Protein AF-A0A950RHT0-F1 (afdb_monomer_lite)

pLDDT: mean 75.33, std 22.9, range [30.45, 98.31]

Sequence (213 aa):
MEPVSSPDPRPNRRPARIARTTLNANPRTASGSKNRPPKKPRRHSPKRPPLPPEPVTDPVESAQAAGLRYVNDQGPGIRRVRAGKGFRYLGPEDKPIRQPDELARIKSLAIPPAWTEVWICPRPHGHLQATGRDARGRKQYRYHPRWREVRDESKYGRMIAFAQALPRIRARTEQDLALPGLPRPKVLATIVRLLEKTLIRVGNEEYARQNHS

Radius of gyration: 34.54 Å; chains: 1; bounding box: 59×75×92 Å

Structure (mmCIF, N/CA/C/O backbone):
data_AF-A0A950RHT0-F1
#
_entry.id   AF-A0A950RHT0-F1
#
loop_
_atom_site.group_PDB
_atom_site.id
_atom_site.type_symbol
_atom_site.label_atom_id
_atom_site.label_alt_id
_atom_site.label_comp_id
_atom_site.label_asym_id
_atom_site.label_entity_id
_atom_site.label_seq_id
_atom_site.pdbx_PDB_ins_code
_atom_site.Cartn_x
_atom_site.Cartn_y
_atom_site.Cartn_z
_atom_site.occupancy
_atom_site.B_iso_or_equiv
_atom_site.auth_seq_id
_atom_site.auth_comp_id
_atom_site.auth_asym_id
_atom_site.auth_atom_id
_atom_site.pdbx_PDB_model_num
ATOM 1 N N . MET A 1 1 ? 37.228 31.995 42.988 1.00 38.69 1 MET A N 1
ATOM 2 C CA . MET A 1 1 ? 37.477 31.360 44.297 1.00 38.69 1 MET A CA 1
ATOM 3 C C . MET A 1 1 ? 36.610 30.118 44.362 1.00 38.69 1 MET A C 1
ATOM 5 O O . MET A 1 1 ? 35.413 30.238 44.568 1.00 38.69 1 MET A O 1
ATOM 9 N N . GLU A 1 2 ? 37.203 28.963 44.076 1.00 35.81 2 GLU A N 1
ATOM 10 C CA . GLU A 1 2 ? 36.589 27.643 44.271 1.00 35.81 2 GLU A CA 1
ATOM 11 C C . GLU A 1 2 ? 37.061 27.038 45.597 1.00 35.81 2 GLU A C 1
ATOM 13 O O . GLU A 1 2 ? 38.132 27.421 46.080 1.00 35.81 2 GLU A O 1
ATOM 18 N N . PRO A 1 3 ? 36.359 26.015 46.108 1.00 48.09 3 PRO A N 1
ATOM 19 C CA . PRO A 1 3 ? 37.063 24.926 46.759 1.00 48.09 3 PRO A CA 1
ATOM 20 C C . PRO A 1 3 ? 36.722 23.558 46.152 1.00 48.09 3 PRO A C 1
ATOM 22 O O . PRO A 1 3 ? 35.587 23.085 46.152 1.00 48.09 3 PRO A O 1
ATOM 25 N N . VAL A 1 4 ? 37.797 22.920 45.702 1.00 36.50 4 VAL A N 1
ATOM 26 C CA . VAL A 1 4 ? 37.998 21.490 45.472 1.00 36.50 4 VAL A CA 1
ATOM 27 C C . VAL A 1 4 ? 38.154 20.786 46.829 1.00 36.50 4 VAL A C 1
ATOM 29 O O . VAL A 1 4 ? 38.869 21.299 47.683 1.00 36.50 4 VAL A O 1
ATOM 32 N N . SER A 1 5 ? 37.551 19.606 47.031 1.00 37.03 5 SER A N 1
ATOM 33 C CA . SER A 1 5 ? 38.308 18.361 47.285 1.00 37.03 5 SER A CA 1
ATOM 34 C C . SER A 1 5 ? 37.405 17.149 47.548 1.00 37.03 5 SER A C 1
ATOM 36 O O . SER A 1 5 ? 36.468 17.175 48.339 1.00 37.03 5 SER A O 1
ATOM 38 N N . SER A 1 6 ? 37.759 16.077 46.846 1.00 36.00 6 SER A N 1
ATOM 39 C CA . SER A 1 6 ? 37.244 14.702 46.841 1.00 36.00 6 SER A CA 1
ATOM 40 C C . SER A 1 6 ? 38.168 13.819 47.754 1.00 36.00 6 SER A C 1
ATOM 42 O O . SER A 1 6 ? 38.950 14.413 48.499 1.00 36.00 6 SER A O 1
ATOM 44 N N . PRO A 1 7 ? 38.247 12.466 47.670 1.00 47.59 7 PRO A N 1
ATOM 45 C CA . PRO A 1 7 ? 37.313 11.431 48.172 1.00 47.59 7 PRO A CA 1
ATOM 46 C C . PRO A 1 7 ? 37.965 10.227 48.949 1.00 47.59 7 PRO A C 1
ATOM 48 O O . PRO A 1 7 ? 39.178 10.068 48.918 1.00 47.59 7 PRO A O 1
ATOM 51 N N . ASP A 1 8 ? 37.109 9.343 49.522 1.00 34.97 8 ASP A N 1
ATOM 52 C CA . ASP A 1 8 ? 37.221 7.861 49.802 1.00 34.97 8 ASP A CA 1
ATOM 53 C C . ASP A 1 8 ? 38.407 7.282 50.649 1.00 34.97 8 ASP A C 1
ATOM 55 O O . ASP A 1 8 ? 39.341 8.025 50.935 1.00 34.97 8 ASP A O 1
ATOM 59 N N . PRO A 1 9 ? 38.507 5.966 51.029 1.00 45.16 9 PRO A N 1
ATOM 60 C CA . PRO A 1 9 ? 37.561 4.825 51.142 1.00 45.16 9 PRO A CA 1
ATOM 61 C C . PRO A 1 9 ? 37.646 3.980 52.466 1.00 45.16 9 PRO A C 1
ATOM 63 O O . PRO A 1 9 ? 38.441 4.234 53.367 1.00 45.16 9 PRO A O 1
ATOM 66 N N . ARG A 1 10 ? 36.808 2.921 52.567 1.00 37.69 10 ARG A N 1
ATOM 67 C CA . ARG A 1 10 ? 36.711 1.870 53.638 1.00 37.69 10 ARG A CA 1
ATOM 68 C C . ARG A 1 10 ? 37.961 0.945 53.724 1.00 37.69 10 ARG A C 1
ATOM 70 O O . ARG A 1 10 ? 38.722 0.963 52.759 1.00 37.69 10 ARG A O 1
ATOM 77 N N . PRO A 1 11 ? 38.159 0.041 54.740 1.00 45.59 11 PRO A N 1
ATOM 78 C CA . PRO A 1 11 ? 37.476 -1.287 54.779 1.00 45.59 11 PRO A CA 1
ATOM 79 C C . PRO A 1 11 ? 37.344 -2.067 56.141 1.00 45.59 11 PRO A C 1
ATOM 81 O O . PRO A 1 11 ? 38.145 -1.949 57.056 1.00 45.59 11 PRO A O 1
ATOM 84 N N . ASN A 1 12 ? 36.328 -2.950 56.192 1.00 34.03 12 ASN A N 1
ATOM 85 C CA . ASN A 1 12 ? 36.266 -4.377 56.622 1.00 34.03 12 ASN A CA 1
ATOM 86 C C . ASN A 1 12 ? 37.040 -4.940 57.856 1.00 34.03 12 ASN A C 1
ATOM 88 O O . ASN A 1 12 ? 38.266 -4.949 57.851 1.00 34.03 12 ASN A O 1
ATOM 92 N N . ARG A 1 13 ? 36.347 -5.659 58.771 1.00 38.94 13 ARG A N 1
ATOM 93 C CA . ARG A 1 13 ? 36.893 -6.814 59.543 1.00 38.94 13 ARG A CA 1
ATOM 94 C C . ARG A 1 13 ? 35.819 -7.850 59.947 1.00 38.94 13 ARG A C 1
ATOM 96 O O . ARG A 1 13 ? 34.847 -7.521 60.617 1.00 38.94 13 ARG A O 1
ATOM 103 N N . ARG A 1 14 ? 36.063 -9.121 59.587 1.00 38.75 14 ARG A N 1
ATOM 104 C CA . ARG A 1 14 ? 35.591 -10.358 60.265 1.00 38.75 14 ARG A CA 1
ATOM 105 C C . ARG A 1 14 ? 36.617 -10.779 61.340 1.00 38.75 14 ARG A C 1
ATOM 107 O O . ARG A 1 14 ? 37.727 -10.244 61.316 1.00 38.75 14 ARG A O 1
ATOM 114 N N . PRO A 1 15 ? 36.314 -11.755 62.224 1.00 47.53 15 PRO A N 1
ATOM 115 C CA . PRO A 1 15 ? 36.821 -13.139 62.023 1.00 47.53 15 PRO A CA 1
ATOM 116 C C . PRO A 1 15 ? 35.840 -14.264 62.492 1.00 47.53 15 PRO A C 1
ATOM 118 O O . PRO A 1 15 ? 34.923 -13.990 63.251 1.00 47.53 15 PRO A O 1
ATOM 121 N N . ALA A 1 16 ? 35.802 -15.438 61.822 1.00 36.34 16 ALA A N 1
ATOM 122 C CA . ALA A 1 16 ? 36.354 -16.785 62.175 1.00 36.34 16 ALA A CA 1
ATOM 123 C C . ALA A 1 16 ? 35.577 -17.592 63.252 1.00 36.34 16 ALA A C 1
ATOM 125 O O . ALA A 1 16 ? 35.030 -16.989 64.157 1.00 36.34 16 ALA A O 1
ATOM 126 N N . ARG A 1 17 ? 35.590 -18.934 63.371 1.00 34.69 17 ARG A N 1
ATOM 127 C CA . ARG A 1 17 ? 35.582 -20.178 62.543 1.00 34.69 17 ARG A CA 1
ATOM 128 C C . ARG A 1 17 ? 35.601 -21.342 63.584 1.00 34.69 17 ARG A C 1
ATOM 130 O O . ARG A 1 17 ? 36.080 -21.109 64.686 1.00 34.69 17 ARG A O 1
ATOM 137 N N . ILE A 1 18 ? 35.245 -22.575 63.165 1.00 38.00 18 ILE A N 1
ATOM 138 C CA . ILE A 1 18 ? 35.606 -23.926 63.717 1.00 38.00 18 ILE A CA 1
ATOM 139 C C . ILE A 1 18 ? 34.462 -24.606 64.521 1.00 38.00 18 ILE A C 1
ATOM 141 O O . ILE A 1 18 ? 33.865 -23.941 65.348 1.00 38.00 18 ILE A O 1
ATOM 145 N N . ALA A 1 19 ? 34.108 -25.905 64.422 1.00 35.22 19 ALA A N 1
ATOM 146 C CA . ALA A 1 19 ? 34.258 -27.000 63.439 1.00 35.22 19 ALA A CA 1
ATOM 147 C C . ALA A 1 19 ? 33.509 -28.279 63.935 1.00 35.22 19 ALA A C 1
ATOM 149 O O . ALA A 1 19 ? 33.478 -28.493 65.138 1.00 35.22 19 ALA A O 1
ATOM 150 N N . ARG A 1 20 ? 33.089 -29.157 62.988 1.00 35.09 20 ARG A N 1
ATOM 151 C CA . ARG A 1 20 ? 32.947 -30.653 63.048 1.00 35.09 20 ARG A CA 1
ATOM 152 C C . ARG A 1 20 ? 31.922 -31.276 64.037 1.00 35.09 20 ARG A C 1
ATOM 154 O O . ARG A 1 20 ? 31.717 -30.735 65.102 1.00 35.09 20 ARG A O 1
ATOM 161 N N . THR A 1 21 ? 31.292 -32.449 63.864 1.00 30.45 21 THR A N 1
ATOM 162 C CA . THR A 1 21 ? 31.085 -33.467 62.801 1.00 30.45 21 THR A CA 1
ATOM 163 C C . THR A 1 21 ? 30.153 -34.566 63.388 1.00 30.45 21 THR A C 1
ATOM 165 O O . THR A 1 21 ? 30.272 -34.855 64.573 1.00 30.45 21 THR A O 1
ATOM 168 N N . THR A 1 22 ? 29.327 -35.223 62.544 1.00 36.25 22 THR A N 1
ATOM 169 C CA . THR A 1 22 ? 28.564 -36.505 62.732 1.00 36.25 22 THR A CA 1
ATOM 170 C C . THR A 1 22 ? 27.427 -36.524 63.779 1.00 36.25 22 THR A C 1
ATOM 172 O O . THR A 1 22 ? 27.514 -35.843 64.780 1.00 36.25 22 THR A O 1
ATOM 175 N N . LEU A 1 23 ? 26.302 -37.242 63.646 1.00 38.25 23 LEU A N 1
ATOM 176 C CA . LEU A 1 23 ? 26.083 -38.602 63.150 1.00 38.25 23 LEU A CA 1
ATOM 177 C C . LEU A 1 23 ? 24.595 -38.805 62.767 1.00 38.25 23 LEU A C 1
ATOM 179 O O . LEU A 1 23 ? 23.696 -38.118 63.242 1.00 38.25 23 LEU A O 1
ATOM 183 N N . ASN A 1 24 ? 24.383 -39.769 61.882 1.00 36.00 24 ASN A N 1
ATOM 184 C CA . ASN A 1 24 ? 23.143 -40.215 61.257 1.00 36.00 24 ASN A CA 1
ATOM 185 C C . ASN A 1 24 ? 22.322 -41.113 62.211 1.00 36.00 24 ASN A C 1
ATOM 187 O O . ASN A 1 24 ? 22.922 -42.016 62.782 1.00 36.00 24 ASN A O 1
ATOM 191 N N . ALA A 1 25 ? 20.997 -40.942 62.336 1.00 36.56 25 ALA A N 1
ATOM 192 C CA . ALA A 1 25 ? 20.041 -42.025 62.649 1.00 36.56 25 ALA A CA 1
ATOM 193 C C . ALA A 1 25 ? 18.588 -41.517 62.699 1.00 36.56 25 ALA A C 1
ATOM 195 O O . ALA A 1 25 ? 18.247 -40.585 63.420 1.00 36.56 25 ALA A O 1
ATOM 196 N N . ASN A 1 26 ? 17.727 -42.192 61.945 1.00 41.81 26 ASN A N 1
ATOM 197 C CA . ASN A 1 26 ? 16.273 -42.083 61.975 1.00 41.81 26 ASN A CA 1
ATOM 198 C C . ASN A 1 26 ? 15.716 -43.162 62.923 1.00 41.81 26 ASN A C 1
ATOM 200 O O . ASN A 1 26 ? 16.199 -44.295 62.864 1.00 41.81 26 ASN A O 1
ATOM 204 N N . PRO A 1 27 ? 14.654 -42.881 63.693 1.00 40.72 27 PRO A N 1
ATOM 205 C CA . PRO A 1 27 ? 13.623 -43.899 63.848 1.00 40.72 27 PRO A CA 1
ATOM 206 C C . PRO A 1 27 ? 12.203 -43.340 63.692 1.00 40.72 27 PRO A C 1
ATOM 208 O O . PRO A 1 27 ? 11.829 -42.289 64.206 1.00 40.72 27 PRO A O 1
ATOM 211 N N . ARG A 1 28 ? 11.385 -44.120 62.983 1.00 36.16 28 ARG A N 1
ATOM 212 C CA . ARG A 1 28 ? 9.926 -43.995 62.933 1.00 36.16 28 ARG A CA 1
ATOM 213 C C . ARG A 1 28 ? 9.347 -44.198 64.338 1.00 36.16 28 ARG A C 1
ATOM 215 O O . ARG A 1 28 ? 9.734 -45.154 65.000 1.00 36.16 28 ARG A O 1
ATOM 222 N N . THR A 1 29 ? 8.347 -43.409 64.731 1.00 34.25 29 THR A N 1
ATOM 223 C CA . THR A 1 29 ? 6.947 -43.827 64.998 1.00 34.25 29 THR A CA 1
ATOM 224 C C . THR A 1 29 ? 6.203 -42.812 65.884 1.00 34.25 29 THR A C 1
ATOM 226 O O . THR A 1 29 ? 6.811 -42.044 66.615 1.00 34.25 29 THR A O 1
ATOM 229 N N . ALA A 1 30 ? 4.867 -42.880 65.802 1.00 34.53 30 ALA A N 1
ATOM 230 C CA . ALA A 1 30 ? 3.849 -42.334 66.708 1.00 34.53 30 ALA A CA 1
ATOM 231 C C . ALA A 1 30 ? 3.297 -40.914 66.437 1.00 34.53 30 ALA A C 1
ATOM 233 O O . ALA A 1 30 ? 3.789 -39.895 66.903 1.00 34.53 30 ALA A O 1
ATOM 234 N N . SER A 1 31 ? 2.187 -40.918 65.687 1.00 35.78 31 SER A N 1
ATOM 235 C CA . SER A 1 31 ? 0.874 -40.368 66.070 1.00 35.78 31 SER A CA 1
ATOM 236 C C . SER A 1 31 ? 0.827 -39.009 66.788 1.00 35.78 31 SER A C 1
ATOM 238 O O . SER A 1 31 ? 1.094 -38.897 67.979 1.00 35.78 31 SER A O 1
ATOM 240 N N . GLY A 1 32 ? 0.340 -37.994 66.070 1.00 33.75 32 GLY A N 1
ATOM 241 C CA . GLY A 1 32 ? -0.056 -36.703 66.628 1.00 33.75 32 GLY A CA 1
ATOM 242 C C . GLY A 1 32 ? -1.032 -35.994 65.694 1.00 33.75 32 GLY A C 1
ATOM 243 O O . GLY A 1 32 ? -0.629 -35.338 64.735 1.00 33.75 32 GLY A O 1
ATOM 244 N N . SER A 1 33 ? -2.325 -36.171 65.964 1.00 42.34 33 SER A N 1
ATOM 245 C CA . SER A 1 33 ? -3.456 -35.524 65.295 1.00 42.34 33 SER A CA 1
ATOM 246 C C . SER A 1 33 ? -3.270 -34.003 65.178 1.00 42.34 33 SER A C 1
ATOM 248 O O . SER A 1 33 ? -3.117 -33.308 66.182 1.00 42.34 33 SER A O 1
ATOM 250 N N . LYS A 1 34 ? -3.320 -33.467 63.951 1.00 42.25 34 LYS A N 1
ATOM 251 C CA . LYS A 1 34 ? -3.556 -32.039 63.692 1.00 42.25 34 LYS A CA 1
ATOM 252 C C . LYS A 1 34 ? -4.632 -31.900 62.620 1.00 42.25 34 LYS A C 1
ATOM 254 O O . LYS A 1 34 ? -4.383 -32.116 61.435 1.00 42.25 34 LYS A O 1
ATOM 259 N N . ASN A 1 35 ? -5.827 -31.526 63.070 1.00 39.88 35 ASN A N 1
ATOM 260 C CA . ASN A 1 35 ? -6.955 -31.104 62.246 1.00 39.88 35 ASN A CA 1
ATOM 261 C C . ASN A 1 35 ? -6.514 -30.061 61.207 1.00 39.88 35 ASN A C 1
ATOM 263 O O . ASN A 1 35 ? -6.084 -28.961 61.553 1.00 39.88 35 ASN A O 1
ATOM 267 N N . ARG A 1 36 ? -6.651 -30.402 59.922 1.00 39.50 36 ARG A N 1
ATOM 268 C CA . ARG A 1 36 ? -6.482 -29.486 58.789 1.00 39.50 36 ARG A CA 1
ATOM 269 C C . ARG A 1 36 ? -7.876 -29.158 58.240 1.00 39.50 36 ARG A C 1
ATOM 271 O O . ARG A 1 36 ? -8.618 -30.095 57.952 1.00 39.50 36 ARG A O 1
ATOM 278 N N . PRO A 1 37 ? -8.254 -27.880 58.066 1.00 45.94 37 PRO A N 1
ATOM 279 C CA . PRO A 1 37 ? -9.567 -27.538 57.526 1.00 45.94 37 PRO A CA 1
ATOM 280 C C . PRO A 1 37 ? -9.685 -28.006 56.062 1.00 45.94 37 PRO A C 1
ATOM 282 O O . PRO A 1 37 ? -8.668 -28.063 55.354 1.00 45.94 37 PRO A O 1
ATOM 285 N N . PRO A 1 38 ? -10.897 -28.340 55.576 1.00 46.00 38 PRO A N 1
ATOM 286 C CA . PRO A 1 38 ? -11.078 -28.843 54.220 1.00 46.00 38 PRO A CA 1
ATOM 287 C C . PRO A 1 38 ? -10.684 -27.779 53.187 1.00 46.00 38 PRO A C 1
ATOM 289 O O . PRO A 1 38 ? -11.103 -26.621 53.245 1.00 46.00 38 PRO A O 1
ATOM 292 N N . LYS A 1 39 ? -9.856 -28.178 52.214 1.00 46.25 39 LYS A N 1
ATOM 293 C CA . LYS A 1 39 ? -9.500 -27.346 51.058 1.00 46.25 39 LYS A CA 1
ATOM 294 C C . LYS A 1 39 ? -10.768 -27.060 50.247 1.00 46.25 39 LYS A C 1
ATOM 296 O O . LYS A 1 39 ? -11.401 -27.990 49.759 1.00 46.25 39 LYS A O 1
ATOM 301 N N . LYS A 1 40 ? -11.106 -25.776 50.069 1.00 44.47 40 LYS A N 1
ATOM 302 C CA . LYS A 1 40 ? -12.184 -25.323 49.170 1.00 44.47 40 LYS A CA 1
ATOM 303 C C . LYS A 1 40 ? -11.994 -25.937 47.770 1.00 44.47 40 LYS A C 1
ATOM 305 O O . LYS A 1 40 ? -10.854 -25.964 47.290 1.00 44.47 40 LYS A O 1
ATOM 310 N N . PRO A 1 41 ? -13.064 -26.397 47.095 1.00 40.72 41 PRO A N 1
ATOM 311 C CA . PRO A 1 41 ? -12.946 -26.945 45.752 1.00 40.72 41 PRO A CA 1
ATOM 312 C C . PRO A 1 41 ? -12.405 -25.868 44.810 1.00 40.72 41 PRO A C 1
ATOM 314 O O . PRO A 1 41 ? -12.883 -24.730 44.784 1.00 40.72 41 PRO A O 1
ATOM 317 N N . ARG A 1 42 ? -11.364 -26.223 44.050 1.00 49.72 42 ARG A N 1
ATOM 318 C CA . ARG A 1 42 ? -10.805 -25.380 42.992 1.00 49.72 42 ARG A CA 1
ATOM 319 C C . ARG A 1 42 ? -11.920 -25.081 41.990 1.00 49.72 42 ARG A C 1
ATOM 321 O O . ARG A 1 42 ? -12.350 -25.981 41.272 1.00 49.72 42 ARG A O 1
ATOM 328 N N . ARG A 1 43 ? -12.379 -23.824 41.940 1.00 45.66 43 ARG A N 1
ATOM 329 C CA . ARG A 1 43 ? -13.235 -23.335 40.853 1.00 45.66 43 ARG A CA 1
ATOM 330 C C . ARG A 1 43 ? -12.517 -23.642 39.541 1.00 45.66 43 ARG A C 1
ATOM 332 O O . ARG A 1 43 ? -11.421 -23.136 39.310 1.00 45.66 43 ARG A O 1
ATOM 339 N N . HIS A 1 44 ? -13.109 -24.505 38.722 1.00 41.81 44 HIS A N 1
ATOM 340 C CA . HIS A 1 44 ? -12.704 -24.652 37.334 1.00 41.81 44 HIS A CA 1
ATOM 341 C C . HIS A 1 44 ? -12.949 -23.303 36.662 1.00 41.81 44 HIS A C 1
ATOM 343 O O . HIS A 1 44 ? -14.094 -22.916 36.437 1.00 41.81 44 HIS A O 1
ATOM 349 N N . SER A 1 45 ? -11.878 -22.559 36.387 1.00 40.12 45 SER A N 1
ATOM 350 C CA . SER A 1 45 ? -11.943 -21.469 35.421 1.00 40.12 45 SER A CA 1
ATOM 351 C C . SER A 1 45 ? -12.453 -22.069 34.109 1.00 40.12 45 SER A C 1
ATOM 353 O O . SER A 1 45 ? -11.889 -23.080 33.674 1.00 40.12 45 SER A O 1
ATOM 355 N N . PRO A 1 46 ? -13.507 -21.520 33.482 1.00 43.59 46 PRO A N 1
ATOM 356 C CA . PRO A 1 46 ? -13.942 -22.020 32.190 1.00 43.59 46 PRO A CA 1
ATOM 357 C C . PRO A 1 46 ? -12.756 -21.910 31.231 1.00 43.59 46 PRO A C 1
ATOM 359 O O . PRO A 1 46 ? -12.133 -20.848 31.120 1.00 43.59 46 PRO A O 1
ATOM 362 N N . LYS A 1 47 ? -12.396 -23.033 30.594 1.00 44.53 47 LYS A N 1
ATOM 363 C CA . LYS A 1 47 ? -11.394 -23.041 29.528 1.00 44.53 47 LYS A CA 1
ATOM 364 C C . LYS A 1 47 ? -11.826 -21.986 28.516 1.00 44.53 47 LYS A C 1
ATOM 366 O O . LYS A 1 47 ? -12.944 -22.034 28.009 1.00 44.53 47 LYS A O 1
ATOM 371 N N . ARG A 1 48 ? -10.948 -21.009 28.280 1.00 41.88 48 ARG A N 1
ATOM 372 C CA . ARG A 1 48 ? -11.115 -19.999 27.235 1.00 41.88 48 ARG A CA 1
ATOM 373 C C . ARG A 1 48 ? -11.455 -20.763 25.945 1.00 41.88 48 ARG A C 1
ATOM 375 O O . ARG A 1 48 ? -10.709 -21.695 25.634 1.00 41.88 48 ARG A O 1
ATOM 382 N N . PRO A 1 49 ? -12.567 -20.456 25.254 1.00 46.72 49 PRO A N 1
ATOM 383 C CA . PRO A 1 49 ? -12.871 -21.128 24.000 1.00 46.72 49 PRO A CA 1
ATOM 384 C C . PRO A 1 49 ? -11.662 -20.977 23.066 1.00 46.72 49 PRO A C 1
ATOM 386 O O . PRO A 1 49 ? -11.017 -19.919 23.102 1.00 46.72 49 PRO A O 1
ATOM 389 N N . PRO A 1 50 ? -11.305 -22.026 22.303 1.00 43.16 50 PRO A N 1
ATOM 390 C CA . PRO A 1 50 ? -10.222 -21.929 21.339 1.00 43.16 50 PRO A CA 1
ATOM 391 C C . PRO A 1 50 ? -10.516 -20.740 20.428 1.00 43.16 50 PRO A C 1
ATOM 393 O O . PRO A 1 50 ? -11.639 -20.578 19.946 1.00 43.16 50 PRO A O 1
ATOM 396 N N . LEU A 1 51 ? -9.526 -19.860 20.285 1.00 40.31 51 LEU A N 1
ATOM 397 C CA . LEU A 1 51 ? -9.633 -18.738 19.367 1.00 40.31 51 LEU A CA 1
ATOM 398 C C . LEU A 1 51 ? -9.912 -19.309 17.966 1.00 40.31 51 LEU A C 1
ATOM 400 O O . LEU A 1 51 ? -9.345 -20.354 17.627 1.00 40.31 51 LEU A O 1
ATOM 404 N N . PRO A 1 52 ? -10.798 -18.681 17.171 1.00 44.47 52 PRO A N 1
ATOM 405 C CA . PRO A 1 52 ? -10.956 -19.054 15.771 1.00 44.47 52 PRO A CA 1
ATOM 406 C C . PRO A 1 52 ? -9.580 -19.029 15.084 1.00 44.47 52 PRO A C 1
ATOM 408 O O . PRO A 1 52 ? -8.724 -18.246 15.507 1.00 44.47 52 PRO A O 1
ATOM 411 N N . PRO A 1 53 ? -9.345 -19.879 14.066 1.00 47.38 53 PRO A N 1
ATOM 412 C CA . PRO A 1 53 ? -8.066 -19.911 13.367 1.00 47.38 53 PRO A CA 1
ATOM 413 C C . PRO A 1 53 ? -7.702 -18.492 12.924 1.00 47.38 53 PRO A C 1
ATOM 415 O O . PRO A 1 53 ? -8.499 -17.812 12.274 1.00 47.38 53 PRO A O 1
ATOM 418 N N . GLU A 1 54 ? -6.528 -18.034 13.358 1.00 46.88 54 GLU A N 1
ATOM 419 C CA . GLU A 1 54 ? -6.025 -16.699 13.052 1.00 46.88 54 GLU A CA 1
ATOM 420 C C . GLU A 1 54 ? -6.016 -16.527 11.524 1.00 46.88 54 GLU A C 1
ATOM 422 O O . GLU A 1 54 ? -5.470 -17.380 10.817 1.00 46.88 54 GLU A O 1
ATOM 427 N N . PRO A 1 55 ? -6.634 -15.468 10.973 1.00 49.31 55 PRO A N 1
ATOM 428 C CA . PRO A 1 55 ? -6.574 -15.223 9.540 1.00 49.31 55 PRO A CA 1
ATOM 429 C C . PRO A 1 55 ? -5.107 -15.062 9.137 1.00 49.31 55 PRO A C 1
ATOM 431 O O . PRO A 1 55 ? -4.370 -14.359 9.830 1.00 49.31 55 PRO A O 1
ATOM 434 N N . VAL A 1 56 ? -4.704 -15.692 8.026 1.00 52.31 56 VAL A N 1
ATOM 435 C CA . VAL A 1 56 ? -3.334 -15.679 7.479 1.00 52.31 56 VAL A CA 1
ATOM 436 C C . VAL A 1 56 ? -2.804 -14.243 7.490 1.00 52.31 56 VAL A C 1
ATOM 438 O O . VAL A 1 56 ? -3.220 -13.383 6.708 1.00 52.31 56 VAL A O 1
ATOM 441 N N . THR A 1 57 ? -1.983 -13.929 8.489 1.00 57.38 57 THR A N 1
ATOM 442 C CA . THR A 1 57 ? -1.586 -12.553 8.823 1.00 57.38 57 THR A CA 1
ATOM 443 C C . THR A 1 57 ? -0.170 -12.261 8.375 1.00 57.38 57 THR A C 1
ATOM 445 O O . THR A 1 57 ? 0.149 -11.082 8.184 1.00 57.38 57 THR A O 1
ATOM 448 N N . ASP A 1 58 ? 0.626 -13.303 8.138 1.00 71.38 58 ASP A N 1
ATOM 449 C CA . ASP A 1 58 ? 1.966 -13.191 7.599 1.00 71.38 58 ASP A CA 1
ATOM 450 C C . ASP A 1 58 ? 1.897 -12.827 6.100 1.00 71.38 58 ASP A C 1
ATOM 452 O O . ASP A 1 58 ? 1.330 -13.571 5.287 1.00 71.38 58 ASP A O 1
ATOM 456 N N . PRO A 1 59 ? 2.447 -11.665 5.693 1.00 70.25 59 PRO A N 1
ATOM 457 C CA . PRO A 1 59 ? 2.600 -11.309 4.287 1.00 70.25 59 PRO A CA 1
ATOM 458 C C . PRO A 1 59 ? 3.332 -12.379 3.463 1.00 70.25 59 PRO A C 1
ATOM 460 O O . PRO A 1 59 ? 3.091 -12.483 2.259 1.00 70.25 59 PRO A O 1
ATOM 463 N N . VAL A 1 60 ? 4.202 -13.171 4.094 1.00 76.62 60 VAL A N 1
ATOM 464 C CA . VAL A 1 60 ? 4.917 -14.280 3.460 1.00 76.62 60 VAL A CA 1
ATOM 465 C C . VAL A 1 60 ? 3.966 -15.432 3.144 1.00 76.62 60 VAL A C 1
ATOM 467 O O . VAL A 1 60 ? 3.903 -15.854 1.990 1.00 76.62 60 VAL A O 1
ATOM 470 N N . GLU A 1 61 ? 3.177 -15.887 4.116 1.00 74.56 61 GLU A N 1
ATOM 471 C CA . GLU A 1 61 ? 2.180 -16.950 3.917 1.00 74.56 61 GLU A CA 1
ATOM 472 C C . GLU A 1 61 ? 1.100 -16.527 2.917 1.00 74.56 61 GLU A C 1
ATOM 474 O O . GLU A 1 61 ? 0.726 -17.296 2.034 1.00 74.56 61 GLU A O 1
ATOM 479 N N . SER A 1 62 ? 0.666 -15.263 2.975 1.00 73.69 62 SER A N 1
ATOM 480 C CA . SER A 1 62 ? -0.273 -14.701 1.993 1.00 73.69 62 SER A CA 1
ATOM 481 C C . SER A 1 62 ? 0.305 -14.736 0.573 1.00 73.69 62 SER A C 1
ATOM 483 O O . SER A 1 62 ? -0.422 -14.946 -0.396 1.00 73.69 62 SER A O 1
ATOM 485 N N . ALA A 1 63 ? 1.620 -14.529 0.421 1.00 77.25 63 ALA A N 1
ATOM 486 C CA . ALA A 1 63 ? 2.262 -14.564 -0.891 1.00 77.25 63 ALA A CA 1
ATOM 487 C C . ALA A 1 63 ? 2.313 -16.003 -1.396 1.00 77.25 63 ALA A C 1
ATOM 489 O O . ALA A 1 63 ? 1.929 -16.261 -2.533 1.00 77.25 63 ALA A O 1
ATOM 490 N N . GLN A 1 64 ? 2.708 -16.936 -0.530 1.00 78.94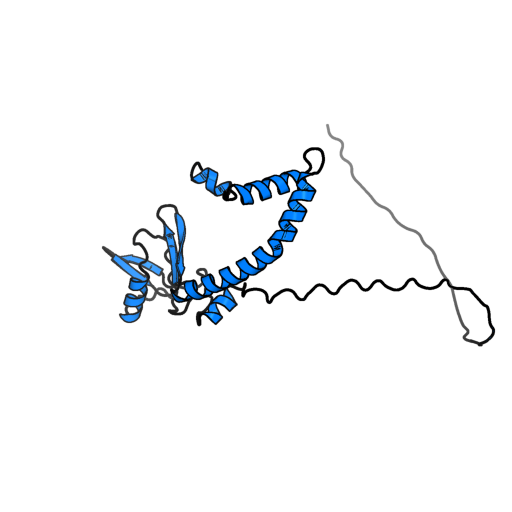 64 GLN A N 1
ATOM 491 C CA . GLN A 1 64 ? 2.764 -18.360 -0.847 1.00 78.94 64 GLN A CA 1
ATOM 492 C C . GLN A 1 64 ? 1.389 -18.920 -1.229 1.00 78.94 64 GLN A C 1
ATOM 494 O O . GLN A 1 64 ? 1.287 -19.603 -2.246 1.00 78.94 64 GLN A O 1
ATOM 499 N N . ALA A 1 65 ? 0.330 -18.567 -0.493 1.00 75.94 65 ALA A N 1
ATOM 500 C CA . ALA A 1 65 ? -1.048 -18.953 -0.806 1.00 75.94 65 ALA A CA 1
ATOM 501 C C . ALA A 1 65 ? -1.500 -18.450 -2.192 1.00 75.94 65 ALA A C 1
ATOM 503 O O . ALA A 1 65 ? -2.228 -19.137 -2.902 1.00 75.94 65 ALA A O 1
ATOM 504 N N . ALA A 1 66 ? -0.994 -17.293 -2.630 1.00 77.69 66 ALA A N 1
ATOM 505 C CA . ALA A 1 66 ? -1.225 -16.758 -3.973 1.00 77.69 66 ALA A CA 1
ATOM 506 C C . ALA A 1 66 ? -0.352 -17.407 -5.068 1.00 77.69 66 ALA A C 1
ATOM 508 O O . ALA A 1 66 ? -0.427 -16.996 -6.229 1.00 77.69 66 ALA A O 1
ATOM 509 N N . GLY A 1 67 ? 0.513 -18.370 -4.727 1.00 83.12 67 GLY A N 1
ATOM 510 C CA . GLY A 1 67 ? 1.550 -18.893 -5.624 1.00 83.12 67 GLY A CA 1
ATOM 511 C C . GLY A 1 67 ? 2.634 -17.861 -5.961 1.00 83.12 67 GLY A C 1
ATOM 512 O O . GLY A 1 67 ? 3.292 -17.960 -6.997 1.00 83.12 67 GLY A O 1
ATOM 513 N N . LEU A 1 68 ? 2.797 -16.841 -5.117 1.00 88.44 68 LEU A N 1
ATOM 514 C CA . LEU A 1 68 ? 3.734 -15.735 -5.280 1.00 88.44 68 LEU A CA 1
ATOM 515 C C . LEU A 1 68 ? 4.876 -15.831 -4.266 1.00 88.44 68 LEU A C 1
ATOM 517 O O . LEU A 1 68 ? 4.782 -16.454 -3.210 1.00 88.44 68 LEU A O 1
ATOM 521 N N . ARG A 1 69 ? 5.985 -15.158 -4.568 1.00 87.38 69 ARG A N 1
ATOM 522 C CA . ARG A 1 69 ? 7.106 -15.007 -3.640 1.00 87.38 69 ARG A CA 1
ATOM 523 C C . ARG A 1 69 ? 7.033 -13.674 -2.920 1.00 87.38 69 ARG A C 1
ATOM 525 O O . ARG A 1 69 ? 6.848 -12.612 -3.528 1.00 87.38 69 ARG A O 1
ATOM 532 N N . TYR A 1 70 ? 7.257 -13.726 -1.614 1.00 85.75 70 TYR A N 1
ATOM 533 C CA . TYR A 1 70 ? 7.503 -12.521 -0.848 1.00 85.75 70 TYR A CA 1
ATOM 534 C C . TYR A 1 70 ? 8.840 -11.896 -1.277 1.00 85.75 70 TYR A C 1
ATOM 536 O O . TYR A 1 70 ? 9.854 -12.585 -1.351 1.00 85.75 70 TYR A O 1
ATOM 544 N N . VAL A 1 71 ? 8.829 -10.609 -1.623 1.00 88.25 71 VAL A N 1
ATOM 545 C CA . VAL A 1 71 ? 9.993 -9.849 -2.100 1.00 88.25 71 VAL A CA 1
ATOM 546 C C . VAL A 1 71 ? 9.932 -8.435 -1.530 1.00 88.25 71 VAL A C 1
ATOM 548 O O . VAL A 1 71 ? 8.854 -7.857 -1.429 1.00 88.25 71 VAL A O 1
ATOM 551 N N . ASN A 1 72 ? 11.077 -7.868 -1.170 1.00 87.94 72 ASN A N 1
ATOM 552 C CA . ASN A 1 72 ? 11.187 -6.460 -0.795 1.00 87.94 72 ASN A CA 1
ATOM 553 C C . ASN A 1 72 ? 12.019 -5.708 -1.841 1.00 87.94 72 ASN A C 1
ATOM 555 O O . ASN A 1 72 ? 12.703 -6.322 -2.659 1.00 87.94 72 ASN A O 1
ATOM 559 N N . ASP A 1 73 ? 11.947 -4.383 -1.807 1.00 87.00 73 ASP A N 1
ATOM 560 C CA . ASP A 1 73 ? 12.646 -3.507 -2.747 1.00 87.00 73 ASP A CA 1
ATOM 561 C C . ASP A 1 73 ? 14.014 -3.024 -2.245 1.00 87.00 73 ASP A C 1
ATOM 563 O O . ASP A 1 73 ? 14.585 -2.095 -2.806 1.00 87.00 73 ASP A O 1
ATOM 567 N N . GLN A 1 74 ? 14.536 -3.641 -1.180 1.00 86.38 74 GLN A N 1
ATOM 568 C CA . GLN A 1 74 ? 15.860 -3.334 -0.627 1.00 86.38 74 GLN A CA 1
ATOM 569 C C . GLN A 1 74 ? 16.966 -4.158 -1.299 1.00 86.38 74 GLN A C 1
ATOM 571 O O . GLN A 1 74 ? 18.141 -3.813 -1.219 1.00 86.38 74 GLN A O 1
ATOM 576 N N . GLY A 1 75 ? 16.592 -5.265 -1.947 1.00 81.12 75 GLY A N 1
ATOM 577 C CA . GLY A 1 75 ? 17.516 -6.117 -2.683 1.00 81.12 75 GLY A CA 1
ATOM 578 C C . GLY A 1 75 ? 17.779 -5.643 -4.119 1.00 81.12 75 GLY A C 1
ATOM 579 O O . GLY A 1 75 ? 17.070 -4.774 -4.643 1.00 81.12 75 GLY A O 1
ATOM 580 N N . PRO A 1 76 ? 18.757 -6.266 -4.800 1.00 86.81 76 PRO A N 1
ATOM 581 C CA . PRO A 1 76 ? 19.051 -5.978 -6.197 1.00 86.81 76 PRO A CA 1
ATOM 582 C C . PRO A 1 76 ? 17.815 -6.190 -7.077 1.00 86.81 76 PRO A C 1
ATOM 584 O O . PRO A 1 76 ? 17.154 -7.230 -7.019 1.00 86.81 76 PRO A O 1
ATOM 587 N N . GLY A 1 77 ? 17.502 -5.200 -7.907 1.00 90.75 77 GLY A N 1
ATOM 588 C CA . GLY A 1 77 ? 16.372 -5.254 -8.824 1.00 90.75 77 GLY A CA 1
ATOM 589 C C . GLY A 1 77 ? 16.667 -4.554 -10.134 1.00 90.75 77 GLY A C 1
ATOM 590 O O . GLY A 1 77 ? 17.788 -4.129 -10.403 1.00 90.75 77 GLY A O 1
ATOM 591 N N . ILE A 1 78 ? 15.639 -4.457 -10.965 1.00 94.94 78 ILE A N 1
ATOM 592 C CA . ILE A 1 78 ? 15.725 -3.803 -12.261 1.00 94.94 78 ILE A CA 1
ATOM 593 C C . ILE A 1 78 ? 15.511 -2.304 -12.056 1.00 94.94 78 ILE A C 1
ATOM 595 O O . ILE A 1 78 ? 14.479 -1.878 -11.535 1.00 94.94 78 ILE A O 1
ATOM 599 N N . ARG A 1 79 ? 16.474 -1.494 -12.485 1.00 94.75 79 ARG A N 1
ATOM 600 C CA . ARG A 1 79 ? 16.419 -0.033 -12.403 1.00 94.75 79 ARG A CA 1
ATOM 601 C C . ARG A 1 79 ? 15.909 0.550 -13.710 1.00 94.75 79 ARG A C 1
ATOM 603 O O . ARG A 1 79 ? 16.317 0.127 -14.794 1.00 94.75 79 ARG A O 1
ATOM 610 N N . ARG A 1 80 ? 15.048 1.563 -13.616 1.00 95.12 80 ARG A N 1
ATOM 611 C CA . ARG A 1 80 ? 14.623 2.362 -14.774 1.00 95.12 80 ARG A CA 1
ATOM 612 C C . ARG A 1 80 ? 15.482 3.617 -14.881 1.00 95.12 80 ARG A C 1
ATOM 614 O O . ARG A 1 80 ? 15.499 4.432 -13.964 1.00 95.12 80 ARG A O 1
ATOM 621 N N . VAL A 1 81 ? 16.134 3.800 -16.024 1.00 93.38 81 VAL A N 1
ATOM 622 C CA . VAL A 1 81 ? 17.008 4.946 -16.305 1.00 93.38 81 VAL A CA 1
ATOM 623 C C . VAL A 1 81 ? 16.480 5.703 -17.517 1.00 93.38 81 VAL A C 1
ATOM 625 O O . VAL A 1 81 ? 16.020 5.099 -18.487 1.00 93.38 81 VAL A O 1
ATOM 628 N N . ARG A 1 82 ? 16.515 7.035 -17.478 1.00 91.06 82 ARG A N 1
ATOM 629 C CA . ARG A 1 82 ? 16.089 7.870 -18.608 1.00 91.06 82 ARG A CA 1
ATOM 630 C C . ARG A 1 82 ? 17.094 7.754 -19.757 1.00 91.06 82 ARG A C 1
ATOM 632 O O . ARG A 1 82 ? 18.298 7.794 -19.531 1.00 91.06 82 ARG A O 1
ATOM 639 N N . ALA A 1 83 ? 16.604 7.611 -20.985 1.00 90.56 83 ALA A N 1
ATOM 640 C CA . ALA A 1 83 ? 17.435 7.502 -22.179 1.00 90.56 83 ALA A CA 1
ATOM 641 C C . ALA A 1 83 ? 16.765 8.206 -23.364 1.00 90.56 83 ALA A C 1
ATOM 643 O O . ALA A 1 83 ? 15.821 7.685 -23.964 1.00 90.56 83 ALA A O 1
ATOM 644 N N . GLY A 1 84 ? 17.250 9.406 -23.695 1.00 88.75 84 GLY A N 1
ATOM 645 C CA . GLY A 1 84 ? 16.650 10.252 -24.726 1.00 88.75 84 GLY A CA 1
ATOM 646 C C . GLY A 1 84 ? 15.172 10.531 -24.435 1.00 88.75 84 GLY A C 1
ATOM 647 O O . GLY A 1 84 ? 14.820 11.010 -23.356 1.00 88.75 84 GLY A O 1
ATOM 648 N N . LYS A 1 85 ? 14.301 10.188 -25.392 1.00 86.56 85 LYS A N 1
ATOM 649 C CA . LYS A 1 85 ? 12.839 10.349 -25.283 1.00 86.56 85 LYS A CA 1
ATOM 650 C C . LYS A 1 85 ? 12.141 9.238 -24.479 1.00 86.56 85 LYS A C 1
ATOM 652 O O . LYS A 1 85 ? 10.932 9.308 -24.292 1.00 86.56 85 LYS A O 1
ATOM 657 N N . GLY A 1 86 ? 12.866 8.217 -24.015 1.00 90.62 86 GLY A N 1
ATOM 658 C CA . GLY A 1 86 ? 12.287 7.053 -23.342 1.00 90.62 86 GLY A CA 1
ATOM 659 C C . GLY A 1 86 ? 13.079 6.586 -22.124 1.00 90.62 86 GLY A C 1
ATOM 660 O O . GLY A 1 86 ? 13.782 7.360 -21.469 1.00 90.62 86 GLY A O 1
ATOM 661 N N . PHE A 1 87 ? 12.955 5.294 -21.823 1.00 93.69 87 PHE A N 1
ATOM 662 C CA . PHE A 1 87 ? 13.613 4.646 -20.691 1.00 93.69 87 PHE A CA 1
ATOM 663 C C . PHE A 1 87 ? 14.411 3.420 -21.139 1.00 93.69 87 PHE A C 1
ATOM 665 O O . PHE A 1 87 ? 14.004 2.698 -22.049 1.00 93.69 87 PHE A O 1
ATOM 672 N N . ARG A 1 88 ? 15.530 3.174 -20.459 1.00 93.94 88 ARG A N 1
ATOM 673 C CA . ARG A 1 88 ? 16.291 1.921 -20.485 1.00 93.94 88 ARG A CA 1
ATOM 674 C C . ARG A 1 88 ? 16.134 1.219 -19.141 1.00 93.94 88 ARG A C 1
ATOM 676 O O . ARG A 1 88 ? 15.950 1.872 -18.113 1.00 93.94 88 ARG A O 1
ATOM 683 N N . TYR A 1 89 ? 16.224 -0.104 -19.161 1.00 95.31 89 TYR A N 1
ATOM 684 C CA . TYR A 1 89 ? 16.124 -0.936 -17.969 1.00 95.31 89 TYR A CA 1
ATOM 685 C C . TYR A 1 89 ? 17.450 -1.648 -17.741 1.00 95.31 89 TYR A C 1
ATOM 687 O O . TYR A 1 89 ? 17.982 -2.277 -18.659 1.00 95.31 89 TYR A O 1
ATOM 695 N N . LEU A 1 90 ? 17.989 -1.508 -16.535 1.00 95.06 90 LEU A N 1
ATOM 696 C CA . LEU A 1 90 ? 19.247 -2.116 -16.116 1.00 95.06 90 LEU A CA 1
ATOM 697 C C . LEU A 1 90 ? 18.946 -3.176 -15.063 1.00 95.06 90 LEU A C 1
ATOM 699 O O . LEU A 1 90 ? 18.198 -2.902 -14.129 1.00 95.06 90 LEU A O 1
ATOM 703 N N . GLY A 1 91 ? 19.489 -4.378 -15.222 1.00 92.75 91 GLY A N 1
ATOM 704 C CA . GLY A 1 91 ? 19.356 -5.445 -14.235 1.00 92.75 91 GLY A CA 1
ATOM 705 C C . GLY A 1 91 ? 20.206 -5.215 -12.973 1.00 92.75 91 GLY A C 1
ATOM 706 O O . GLY A 1 91 ? 20.896 -4.202 -12.871 1.00 92.75 91 GLY A O 1
ATOM 707 N N . PRO A 1 92 ? 20.203 -6.183 -12.039 1.00 85.69 92 PRO A N 1
ATOM 708 C CA . PRO A 1 92 ? 20.966 -6.146 -10.784 1.00 85.69 92 PRO A CA 1
ATOM 709 C C . PRO A 1 92 ? 22.471 -5.862 -10.909 1.00 85.69 92 PRO A C 1
ATOM 711 O O . PRO A 1 92 ? 23.062 -5.313 -9.989 1.00 85.69 92 PRO A O 1
ATOM 714 N N . GLU A 1 93 ? 23.081 -6.233 -12.035 1.00 85.94 93 GLU A N 1
ATOM 715 C CA . GLU A 1 93 ? 24.512 -6.044 -12.330 1.00 85.94 93 GLU A CA 1
ATOM 716 C C . GLU A 1 93 ? 24.744 -4.918 -13.354 1.00 85.94 93 GLU A C 1
ATOM 718 O O . GLU A 1 93 ? 25.683 -4.966 -14.143 1.00 85.94 93 GLU A O 1
ATOM 723 N N . ASP A 1 94 ? 23.811 -3.969 -13.453 1.00 86.81 94 ASP A N 1
ATOM 724 C CA . ASP A 1 94 ? 23.810 -2.880 -14.442 1.00 86.81 94 ASP A CA 1
ATOM 725 C C . ASP A 1 94 ? 23.822 -3.324 -15.914 1.00 86.81 94 ASP A C 1
ATOM 727 O O . ASP A 1 94 ? 23.972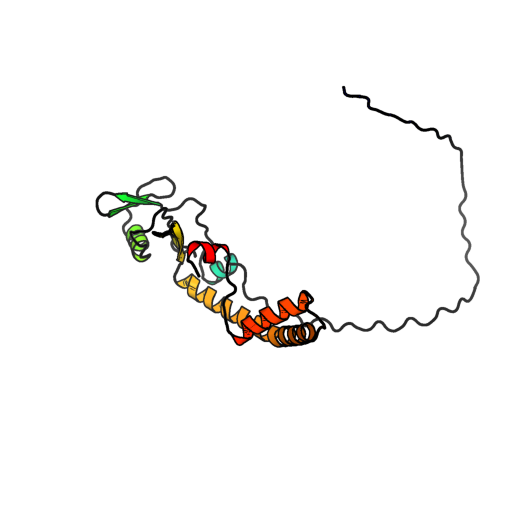 -2.524 -16.841 1.00 86.81 94 ASP A O 1
ATOM 731 N N . LYS A 1 95 ? 23.555 -4.610 -16.149 1.00 89.88 95 LYS A N 1
ATOM 732 C CA . LYS A 1 95 ? 23.414 -5.192 -17.481 1.00 89.88 95 LYS A CA 1
ATOM 733 C C . LYS A 1 95 ? 22.124 -4.693 -18.145 1.00 89.88 95 LYS A C 1
ATOM 735 O O . LYS A 1 95 ? 21.048 -4.828 -17.553 1.00 89.88 95 LYS A O 1
ATOM 740 N N . PRO A 1 96 ? 22.183 -4.151 -19.375 1.00 93.06 96 PRO A N 1
ATOM 741 C CA . PRO A 1 96 ? 20.989 -3.719 -20.091 1.00 93.06 96 PRO A CA 1
ATOM 742 C C . PRO A 1 96 ? 20.039 -4.883 -20.380 1.00 93.06 96 PRO A C 1
ATOM 744 O O . PRO A 1 96 ? 20.437 -5.883 -20.980 1.00 93.06 96 PRO A O 1
ATOM 747 N N . ILE A 1 97 ? 18.765 -4.720 -20.032 1.00 92.94 97 ILE A N 1
ATOM 748 C CA . ILE A 1 97 ? 17.713 -5.676 -20.385 1.00 92.94 97 ILE A CA 1
ATOM 749 C C . ILE A 1 97 ? 17.274 -5.412 -21.821 1.00 92.94 97 ILE A C 1
ATOM 751 O O . ILE A 1 97 ? 16.778 -4.332 -22.148 1.00 92.94 97 ILE A O 1
ATOM 755 N N . ARG A 1 98 ? 17.462 -6.415 -22.680 1.00 92.12 98 ARG A N 1
ATOM 756 C CA . ARG A 1 98 ? 17.085 -6.371 -24.102 1.00 92.12 98 ARG A CA 1
ATOM 757 C C . ARG A 1 98 ? 16.071 -7.437 -24.503 1.00 92.12 98 ARG A C 1
ATOM 759 O O . ARG A 1 98 ? 15.557 -7.378 -25.612 1.00 92.12 98 ARG A O 1
ATOM 766 N N . GLN A 1 99 ? 15.790 -8.395 -23.621 1.00 93.31 99 GLN A N 1
ATOM 767 C CA . GLN A 1 99 ? 14.879 -9.492 -23.927 1.00 93.31 99 GLN A CA 1
ATOM 768 C C . GLN A 1 99 ? 13.452 -8.956 -24.150 1.00 93.31 99 GLN A C 1
ATOM 770 O O . GLN A 1 99 ? 12.933 -8.270 -23.260 1.00 93.31 99 GLN A O 1
ATOM 775 N N . PRO A 1 100 ? 12.816 -9.239 -25.305 1.00 93.44 100 PRO A N 1
ATOM 776 C CA . PRO A 1 100 ? 11.489 -8.715 -25.631 1.00 93.44 100 PRO A CA 1
ATOM 777 C C . PRO A 1 100 ? 10.427 -9.049 -24.581 1.00 93.44 100 PRO A C 1
ATOM 779 O O . PRO A 1 100 ? 9.677 -8.159 -24.181 1.00 93.44 100 PRO A O 1
ATOM 782 N N . ASP A 1 101 ? 10.423 -10.282 -24.075 1.00 92.94 101 ASP A N 1
ATOM 783 C CA . ASP A 1 101 ? 9.437 -10.757 -23.097 1.00 92.94 101 ASP A CA 1
ATOM 784 C C . ASP A 1 101 ? 9.538 -10.003 -21.770 1.00 92.94 101 ASP A C 1
ATOM 786 O O . ASP A 1 101 ? 8.535 -9.591 -21.180 1.00 92.94 101 ASP A O 1
ATOM 790 N N . GLU A 1 102 ? 10.763 -9.742 -21.313 1.00 92.56 102 GLU A N 1
ATOM 791 C CA . GLU A 1 102 ? 10.975 -8.994 -20.082 1.00 92.56 102 GLU A CA 1
ATOM 792 C C . GLU A 1 102 ? 10.612 -7.514 -20.246 1.00 92.56 102 GLU A C 1
ATOM 794 O O . GLU A 1 102 ? 9.984 -6.924 -19.364 1.00 92.56 102 GLU A O 1
ATOM 799 N N . LEU A 1 103 ? 10.914 -6.917 -21.401 1.00 94.00 103 LEU A N 1
ATOM 800 C CA . LEU A 1 103 ? 10.483 -5.554 -21.714 1.00 94.00 103 LEU A CA 1
ATOM 801 C C . LEU A 1 103 ? 8.956 -5.445 -21.822 1.00 94.00 103 LEU A C 1
ATOM 803 O O . LEU A 1 103 ? 8.387 -4.452 -21.360 1.00 94.00 103 LEU A O 1
ATOM 807 N N . ALA A 1 104 ? 8.287 -6.444 -22.398 1.00 94.38 104 ALA A N 1
ATOM 808 C CA . ALA A 1 104 ? 6.830 -6.511 -22.468 1.00 94.38 104 ALA A CA 1
ATOM 809 C C . ALA A 1 104 ? 6.214 -6.602 -21.064 1.00 94.38 104 ALA A C 1
ATOM 811 O O . ALA A 1 104 ? 5.310 -5.826 -20.738 1.00 94.38 104 ALA A O 1
ATOM 812 N N . ARG A 1 105 ? 6.772 -7.456 -20.195 1.00 95.06 105 ARG A N 1
ATOM 813 C CA . ARG A 1 105 ? 6.380 -7.554 -18.780 1.00 95.06 105 ARG A CA 1
ATOM 814 C C . ARG A 1 105 ? 6.546 -6.227 -18.048 1.00 95.06 105 ARG A C 1
ATOM 816 O O . ARG A 1 105 ? 5.648 -5.807 -17.331 1.00 95.06 105 ARG A O 1
ATOM 823 N N . ILE A 1 106 ? 7.678 -5.546 -18.208 1.00 94.62 106 ILE A N 1
ATOM 824 C CA . ILE A 1 106 ? 7.906 -4.261 -17.533 1.00 94.62 106 ILE A CA 1
ATOM 825 C C . ILE A 1 106 ? 6.904 -3.203 -18.017 1.00 94.62 106 ILE A C 1
ATOM 827 O O . ILE A 1 106 ? 6.373 -2.440 -17.207 1.00 94.62 106 ILE A O 1
ATOM 831 N N . LYS A 1 107 ? 6.607 -3.167 -19.322 1.00 93.50 107 LYS A N 1
ATOM 832 C CA . LYS A 1 107 ? 5.610 -2.248 -19.893 1.00 93.50 107 LYS A CA 1
ATOM 833 C C . LYS A 1 107 ? 4.203 -2.514 -19.348 1.00 93.50 107 LYS A C 1
ATOM 835 O O . LYS A 1 107 ? 3.503 -1.551 -19.036 1.00 93.50 107 LYS A O 1
ATOM 840 N N . SER A 1 108 ? 3.806 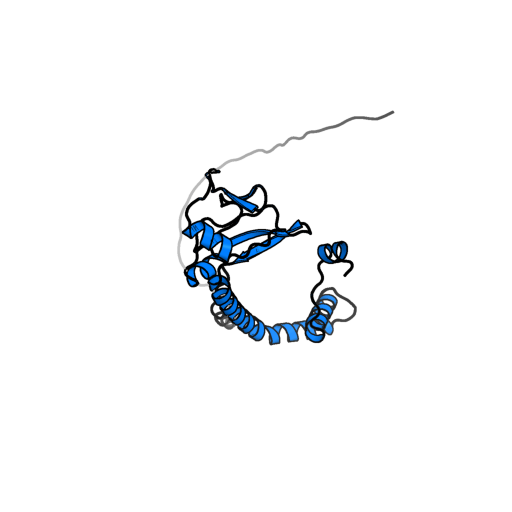-3.777 -19.171 1.00 94.19 108 SER A N 1
ATOM 841 C CA . SER A 1 108 ? 2.476 -4.126 -18.647 1.00 94.19 108 SER A CA 1
ATOM 842 C C . SER A 1 108 ? 2.260 -3.712 -17.185 1.00 94.19 108 SER A C 1
ATOM 844 O O . SER A 1 108 ? 1.118 -3.546 -16.763 1.00 94.19 108 SER A O 1
ATOM 846 N N . LEU A 1 109 ? 3.331 -3.437 -16.425 1.00 94.12 109 LEU A N 1
ATOM 847 C CA . LEU A 1 109 ? 3.229 -2.871 -15.072 1.00 94.12 109 LEU A CA 1
ATOM 848 C C . LEU A 1 109 ? 2.700 -1.426 -15.047 1.00 94.12 109 LEU A C 1
ATOM 850 O O . LEU A 1 109 ? 2.378 -0.922 -13.965 1.00 94.12 109 LEU A O 1
ATOM 854 N N . ALA A 1 110 ? 2.645 -0.745 -16.202 1.00 94.06 110 ALA A N 1
ATOM 855 C CA . ALA A 1 110 ? 2.142 0.623 -16.348 1.00 94.06 110 ALA A CA 1
ATOM 856 C C . ALA A 1 110 ? 2.709 1.578 -15.275 1.00 94.06 110 ALA A C 1
ATOM 858 O O . ALA A 1 110 ? 1.981 2.251 -14.530 1.00 94.06 110 ALA A O 1
ATOM 859 N N . ILE A 1 111 ? 4.041 1.581 -15.142 1.00 94.25 111 ILE A N 1
ATOM 860 C CA . ILE A 1 111 ? 4.762 2.433 -14.190 1.00 94.25 111 ILE A CA 1
ATOM 861 C C . ILE A 1 111 ? 4.766 3.865 -14.740 1.00 94.25 111 ILE A C 1
ATOM 863 O O . ILE A 1 111 ? 5.393 4.097 -15.780 1.00 94.25 111 ILE A O 1
ATOM 867 N N . PRO A 1 112 ? 4.126 4.839 -14.063 1.00 93.69 112 PRO A N 1
ATOM 868 C CA . PRO A 1 112 ? 4.021 6.201 -14.571 1.00 93.69 112 PRO A CA 1
ATOM 869 C C . PRO A 1 112 ? 5.393 6.802 -14.917 1.00 93.69 112 PRO A C 1
ATOM 871 O O . PRO A 1 112 ? 6.362 6.592 -14.177 1.00 93.69 112 PRO A O 1
ATOM 874 N N . PRO A 1 113 ? 5.510 7.560 -16.020 1.00 91.94 113 PRO A N 1
ATOM 875 C CA . PRO A 1 113 ? 6.786 8.137 -16.447 1.00 91.94 113 PRO A CA 1
ATOM 876 C C . PRO A 1 113 ? 7.326 9.178 -15.458 1.00 91.94 113 PRO A C 1
ATOM 878 O O . PRO A 1 113 ? 8.534 9.349 -15.366 1.00 91.94 113 PRO A O 1
ATOM 881 N N . ALA A 1 114 ? 6.447 9.820 -14.683 1.00 92.19 114 ALA A N 1
ATOM 882 C CA . ALA A 1 114 ? 6.819 10.797 -13.663 1.00 92.19 114 ALA A CA 1
ATOM 883 C C . ALA A 1 114 ? 7.470 10.180 -12.412 1.00 92.19 114 ALA A C 1
ATOM 885 O O . ALA A 1 114 ? 7.994 10.922 -11.589 1.00 92.19 114 ALA A O 1
ATOM 886 N N . TRP A 1 115 ? 7.425 8.851 -12.234 1.00 95.25 115 TRP A N 1
ATOM 887 C CA . TRP A 1 115 ? 8.046 8.232 -11.062 1.00 95.25 115 TRP A CA 1
ATOM 888 C C . TRP A 1 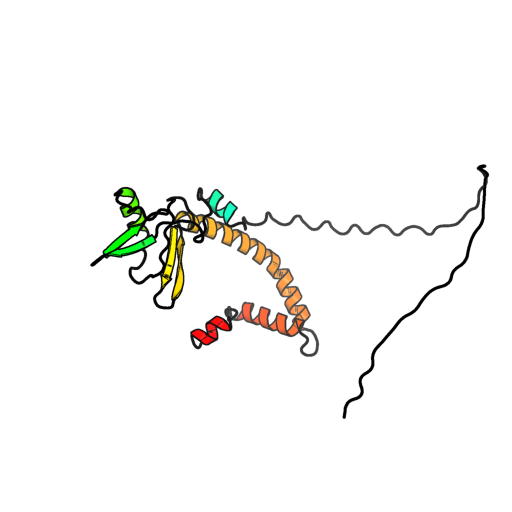115 ? 9.574 8.258 -11.139 1.00 95.25 115 TRP A C 1
ATOM 890 O O . TRP A 1 115 ? 10.161 7.844 -12.147 1.00 95.25 115 TRP A O 1
ATOM 900 N N . THR A 1 116 ? 10.207 8.669 -10.046 1.00 94.00 116 THR A N 1
ATOM 901 C CA . THR A 1 116 ? 11.660 8.629 -9.837 1.00 94.00 116 THR A CA 1
ATOM 902 C C . THR A 1 116 ? 12.044 7.447 -8.942 1.00 94.00 116 THR A C 1
ATOM 904 O O . THR A 1 116 ? 11.168 6.768 -8.408 1.00 94.00 116 THR A O 1
ATOM 907 N N . GLU A 1 117 ? 13.344 7.145 -8.830 1.00 92.81 117 GLU A N 1
ATOM 908 C CA . GLU A 1 117 ? 13.867 6.051 -7.982 1.00 92.81 117 GLU A CA 1
ATOM 909 C C . GLU A 1 117 ? 13.142 4.708 -8.192 1.00 92.81 117 GLU A C 1
ATOM 911 O O . GLU A 1 117 ? 12.773 4.012 -7.249 1.00 92.81 117 GLU A O 1
ATOM 916 N N . VAL A 1 118 ? 12.877 4.362 -9.455 1.00 96.31 118 VAL A N 1
ATOM 917 C CA . VAL A 1 118 ? 12.077 3.179 -9.777 1.00 96.31 118 VAL A CA 1
ATOM 918 C C . VAL A 1 118 ? 12.896 1.904 -9.629 1.00 96.31 118 VAL A C 1
ATOM 920 O O . VAL A 1 118 ? 13.882 1.700 -10.345 1.00 96.31 118 VAL A O 1
ATOM 923 N N . TRP A 1 119 ? 12.403 1.023 -8.763 1.00 96.56 119 TRP A N 1
ATOM 924 C CA . TRP A 1 119 ? 12.838 -0.358 -8.608 1.00 96.56 119 TRP A CA 1
ATOM 925 C C . TRP A 1 119 ? 11.771 -1.289 -9.180 1.00 96.56 119 TRP A C 1
ATOM 927 O O . TRP A 1 119 ? 10.577 -1.116 -8.934 1.00 96.56 119 TRP A O 1
ATOM 937 N N . ILE A 1 120 ? 12.183 -2.283 -9.960 1.00 96.94 120 ILE A N 1
ATOM 938 C CA . ILE A 1 120 ? 11.299 -3.273 -10.574 1.00 96.94 120 ILE A CA 1
ATOM 939 C C . ILE A 1 120 ? 11.777 -4.666 -10.172 1.00 96.94 120 ILE A C 1
ATOM 941 O O . ILE A 1 120 ? 12.962 -4.987 -10.266 1.00 96.94 120 ILE A O 1
ATOM 945 N N . CYS A 1 121 ? 10.848 -5.521 -9.752 1.00 95.19 121 CYS A N 1
ATOM 946 C CA . CYS A 1 121 ? 11.173 -6.879 -9.352 1.00 95.19 121 CYS A CA 1
ATOM 947 C C . CYS A 1 121 ? 11.694 -7.686 -10.560 1.00 95.19 121 CYS A C 1
ATOM 949 O O . CYS A 1 121 ? 11.018 -7.742 -11.602 1.00 95.19 121 CYS A O 1
ATOM 951 N N . PRO A 1 122 ? 12.854 -8.360 -10.429 1.00 92.19 122 PRO A N 1
ATOM 952 C CA . PRO A 1 122 ? 13.386 -9.222 -11.482 1.00 92.19 122 PRO A CA 1
ATOM 953 C C . PRO A 1 122 ? 12.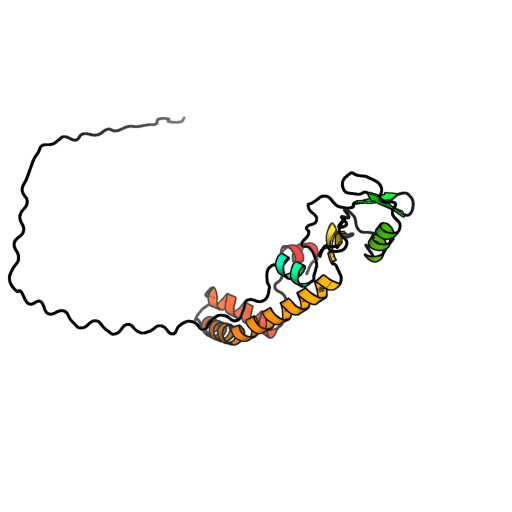560 -10.501 -11.660 1.00 92.19 122 PRO A C 1
ATOM 955 O O . PRO A 1 122 ? 12.613 -11.137 -12.704 1.00 92.19 122 PRO A O 1
ATOM 958 N N . ARG A 1 123 ? 11.766 -10.890 -10.655 1.00 91.06 123 ARG A N 1
ATOM 959 C CA . ARG A 1 123 ? 10.953 -12.109 -10.694 1.00 91.06 123 ARG A CA 1
ATOM 960 C C . ARG A 1 123 ? 9.512 -11.771 -11.094 1.00 91.06 123 ARG A C 1
ATOM 962 O O . ARG A 1 123 ? 8.889 -10.953 -10.419 1.00 91.06 123 ARG A O 1
ATOM 969 N N . PRO A 1 124 ? 8.941 -12.421 -12.125 1.00 91.50 124 PRO A N 1
ATOM 970 C CA . PRO A 1 124 ? 7.544 -12.207 -12.521 1.00 91.50 124 PRO A CA 1
ATOM 971 C C . PRO A 1 124 ? 6.511 -12.634 -11.471 1.00 91.50 124 PRO A C 1
ATOM 973 O O . PRO A 1 124 ? 5.383 -12.174 -11.508 1.00 91.50 124 PRO A O 1
ATOM 976 N N . HIS A 1 125 ? 6.886 -13.528 -10.555 1.00 91.25 125 HIS A N 1
ATOM 977 C CA . HIS A 1 125 ? 6.016 -14.062 -9.503 1.00 91.25 125 HIS A CA 1
ATOM 978 C C . HIS A 1 125 ? 6.277 -13.401 -8.137 1.00 91.25 125 HIS A C 1
ATOM 980 O O . HIS A 1 125 ? 5.941 -13.964 -7.097 1.00 91.25 125 HIS A O 1
ATOM 986 N N . GLY A 1 126 ? 6.936 -12.239 -8.103 1.00 91.81 126 GLY A N 1
ATOM 987 C CA . GLY A 1 126 ? 7.103 -11.459 -6.877 1.00 91.81 126 GLY A CA 1
ATOM 988 C C . GLY A 1 126 ? 5.808 -10.731 -6.523 1.00 91.81 126 GLY A C 1
ATOM 989 O O . GLY A 1 126 ? 5.220 -10.072 -7.374 1.00 91.81 126 GLY A O 1
ATOM 990 N N . HIS A 1 127 ? 5.352 -10.808 -5.271 1.00 90.62 127 HIS A N 1
ATOM 991 C CA . HIS A 1 127 ? 4.102 -10.139 -4.883 1.00 90.62 127 HIS A CA 1
ATOM 992 C C . HIS A 1 127 ? 4.160 -8.611 -5.077 1.00 90.62 127 HIS A C 1
ATOM 994 O O . HIS A 1 127 ? 3.171 -7.993 -5.472 1.00 90.62 127 HIS A O 1
ATOM 1000 N N . LEU A 1 128 ? 5.331 -8.011 -4.846 1.00 93.00 128 LEU A N 1
ATOM 1001 C CA . LEU A 1 128 ? 5.656 -6.629 -5.166 1.00 93.00 128 LEU A CA 1
ATOM 1002 C C . LEU A 1 128 ? 6.386 -6.594 -6.512 1.00 93.00 128 LEU A C 1
ATOM 1004 O O . LEU A 1 128 ? 7.462 -7.167 -6.658 1.00 93.00 128 LEU A O 1
ATOM 1008 N N . GLN A 1 129 ? 5.805 -5.904 -7.490 1.00 95.94 129 GLN A N 1
ATOM 1009 C CA . GLN A 1 129 ? 6.320 -5.841 -8.855 1.00 95.94 129 GLN A CA 1
ATOM 1010 C C . GLN A 1 129 ? 7.175 -4.611 -9.134 1.00 95.94 129 GLN A C 1
ATOM 1012 O O . GLN A 1 129 ? 8.126 -4.715 -9.906 1.00 95.94 129 GLN A O 1
ATOM 1017 N N . ALA A 1 130 ? 6.838 -3.461 -8.554 1.00 96.38 130 ALA A N 1
ATOM 1018 C CA . ALA A 1 130 ? 7.651 -2.259 -8.676 1.00 96.38 130 ALA A CA 1
ATOM 1019 C C . ALA A 1 130 ? 7.405 -1.288 -7.523 1.00 96.38 130 ALA A C 1
ATOM 1021 O O . ALA A 1 130 ? 6.306 -1.234 -6.966 1.00 96.38 130 ALA A O 1
ATOM 1022 N N . THR A 1 131 ? 8.411 -0.478 -7.223 1.00 96.94 131 THR A N 1
ATOM 1023 C CA . THR A 1 131 ? 8.304 0.703 -6.370 1.00 96.94 131 THR A CA 1
ATOM 1024 C C . THR A 1 131 ? 8.918 1.906 -7.068 1.00 96.94 131 THR A C 1
ATOM 1026 O O . THR A 1 131 ? 9.642 1.778 -8.055 1.00 96.94 131 THR A O 1
ATOM 1029 N N . GLY A 1 132 ? 8.572 3.095 -6.598 1.00 95.69 132 GLY A N 1
ATOM 1030 C CA . GLY A 1 132 ? 9.158 4.349 -7.053 1.00 95.69 132 GLY A CA 1
ATOM 1031 C C . GLY A 1 132 ? 8.629 5.508 -6.227 1.00 95.69 132 GLY A C 1
ATOM 1032 O O . GLY A 1 132 ? 7.762 5.319 -5.374 1.00 95.69 132 GLY A O 1
ATOM 1033 N N . ARG A 1 133 ? 9.129 6.710 -6.478 1.00 95.12 133 ARG A N 1
ATOM 1034 C CA . ARG A 1 133 ? 8.638 7.940 -5.856 1.00 95.12 133 ARG A CA 1
ATOM 1035 C C . ARG A 1 133 ? 7.788 8.725 -6.834 1.00 95.12 133 ARG A C 1
ATOM 1037 O O . ARG A 1 133 ? 8.163 8.866 -7.993 1.00 95.12 133 ARG A O 1
ATOM 1044 N N . ASP A 1 134 ? 6.637 9.212 -6.388 1.00 93.38 134 ASP A N 1
ATOM 1045 C CA . ASP A 1 134 ? 5.810 10.109 -7.194 1.00 93.38 134 ASP A CA 1
ATOM 1046 C C . ASP A 1 134 ? 6.379 11.540 -7.243 1.00 93.38 134 ASP A C 1
ATOM 1048 O O . ASP A 1 134 ? 7.408 11.844 -6.643 1.00 93.38 134 ASP A O 1
ATOM 1052 N N . ALA A 1 135 ? 5.686 12.444 -7.944 1.00 90.44 135 ALA A N 1
ATOM 1053 C CA . ALA A 1 135 ? 6.084 13.849 -8.061 1.00 90.44 135 ALA A CA 1
ATOM 1054 C C . ALA A 1 135 ? 6.138 14.601 -6.714 1.00 90.44 135 ALA A C 1
ATOM 1056 O O . ALA A 1 135 ? 6.730 15.672 -6.641 1.00 90.44 135 ALA A O 1
ATOM 1057 N N . ARG A 1 136 ? 5.528 14.054 -5.654 1.00 87.69 136 ARG A N 1
ATOM 1058 C CA . ARG A 1 136 ? 5.567 14.593 -4.286 1.00 87.69 136 ARG A CA 1
ATOM 1059 C C . ARG A 1 136 ? 6.582 13.852 -3.403 1.00 87.69 136 ARG A C 1
ATOM 1061 O O . ARG A 1 136 ? 6.567 14.021 -2.190 1.00 87.69 136 ARG A O 1
ATOM 1068 N N . GLY A 1 137 ? 7.430 12.997 -3.981 1.00 88.25 137 GLY A N 1
ATOM 1069 C CA . GLY A 1 137 ? 8.437 12.212 -3.261 1.00 88.25 137 GLY A CA 1
ATOM 1070 C C . GLY A 1 137 ? 7.884 11.014 -2.480 1.00 88.25 137 GLY A C 1
ATOM 1071 O O . GLY A 1 137 ? 8.650 10.309 -1.810 1.00 88.25 137 GLY A O 1
ATOM 1072 N N . ARG A 1 138 ? 6.574 10.742 -2.568 1.00 90.50 138 ARG A N 1
ATOM 1073 C CA . ARG A 1 138 ? 5.915 9.663 -1.824 1.00 90.50 138 ARG A CA 1
ATOM 1074 C C . ARG A 1 138 ? 6.214 8.326 -2.480 1.00 90.50 138 ARG A C 1
ATOM 1076 O O . ARG A 1 138 ? 6.130 8.191 -3.701 1.00 90.50 138 ARG A O 1
ATOM 1083 N N . LYS A 1 139 ? 6.534 7.323 -1.664 1.00 93.25 139 LYS A N 1
ATOM 1084 C CA . LYS A 1 139 ? 6.807 5.969 -2.145 1.00 93.25 139 LYS A CA 1
ATOM 1085 C C . LYS A 1 139 ? 5.511 5.304 -2.611 1.00 93.25 139 LYS A C 1
ATOM 1087 O O . LYS A 1 139 ? 4.583 5.105 -1.830 1.00 93.25 139 LYS A O 1
ATOM 1092 N N . GLN A 1 140 ? 5.474 4.939 -3.883 1.00 95.62 140 GLN A N 1
ATOM 1093 C CA . GLN A 1 140 ? 4.378 4.250 -4.542 1.00 95.62 140 GLN A CA 1
ATOM 1094 C C . GLN A 1 140 ? 4.755 2.801 -4.857 1.00 95.62 140 GLN A C 1
ATOM 1096 O O . GLN A 1 140 ? 5.922 2.478 -5.073 1.00 95.62 140 GLN A O 1
ATOM 1101 N N . TYR A 1 141 ? 3.741 1.936 -4.918 1.00 94.31 141 TYR A N 1
ATOM 1102 C CA . TYR A 1 141 ? 3.895 0.494 -5.099 1.00 94.31 141 TYR A CA 1
ATOM 1103 C C . TYR A 1 141 ? 3.043 -0.002 -6.275 1.00 94.31 141 TYR A C 1
ATOM 1105 O O . TYR A 1 141 ? 1.933 0.483 -6.520 1.00 94.31 141 TYR A O 1
ATOM 1113 N N . ARG A 1 142 ? 3.546 -1.012 -6.984 1.00 94.12 142 ARG A N 1
ATOM 1114 C CA . ARG A 1 142 ? 2.800 -1.856 -7.923 1.00 94.12 142 ARG A CA 1
ATOM 1115 C C . ARG A 1 142 ? 2.892 -3.295 -7.439 1.00 94.12 142 ARG A C 1
ATOM 1117 O O . ARG A 1 142 ? 3.992 -3.817 -7.297 1.00 94.12 142 ARG A O 1
ATOM 1124 N N . TYR A 1 143 ? 1.749 -3.929 -7.211 1.00 92.31 143 TYR A N 1
ATOM 1125 C CA . TYR A 1 143 ? 1.665 -5.327 -6.790 1.00 92.31 143 TYR A CA 1
ATOM 1126 C C . TYR A 1 143 ? 1.274 -6.232 -7.955 1.00 92.31 143 TYR A C 1
ATOM 1128 O O . TYR A 1 143 ? 0.632 -5.783 -8.907 1.00 92.31 143 TYR A O 1
ATOM 1136 N N . HIS A 1 144 ? 1.631 -7.507 -7.849 1.00 91.88 144 HIS A N 1
ATOM 1137 C CA . HIS A 1 144 ? 1.145 -8.544 -8.749 1.00 91.88 144 HIS A CA 1
ATOM 1138 C C . HIS A 1 144 ? -0.397 -8.625 -8.684 1.00 91.88 144 HIS A C 1
ATOM 1140 O O . HIS A 1 144 ? -0.944 -8.531 -7.585 1.00 91.88 144 HIS A O 1
ATOM 1146 N N . PRO A 1 145 ? -1.128 -8.832 -9.796 1.00 87.12 145 PRO A N 1
ATOM 1147 C CA . PRO A 1 145 ? -2.595 -8.909 -9.778 1.00 87.12 145 PRO A CA 1
ATOM 1148 C C . PRO A 1 145 ? -3.146 -9.920 -8.757 1.00 87.12 145 PRO A C 1
ATOM 1150 O O . PRO A 1 145 ? -3.913 -9.539 -7.876 1.00 87.12 145 PRO A O 1
ATOM 1153 N N . ARG A 1 146 ? -2.618 -11.155 -8.771 1.00 85.31 146 ARG A N 1
ATOM 1154 C CA . ARG A 1 146 ? -2.968 -12.234 -7.817 1.00 85.31 146 ARG A CA 1
ATOM 1155 C C . ARG A 1 146 ? -2.702 -11.913 -6.340 1.00 85.31 146 ARG A C 1
ATOM 1157 O O . ARG A 1 146 ? -3.286 -12.529 -5.460 1.00 85.31 146 ARG A O 1
ATOM 1164 N N . TRP A 1 147 ? -1.826 -10.949 -6.037 1.00 83.06 147 TRP A N 1
ATOM 1165 C CA . TRP A 1 147 ? -1.605 -10.523 -4.649 1.00 83.06 147 TRP A CA 1
ATOM 1166 C C . TRP A 1 147 ? -2.845 -9.837 -4.072 1.00 83.06 147 TRP A C 1
ATOM 1168 O O . TRP A 1 147 ? -3.100 -9.925 -2.873 1.00 83.06 147 TRP A O 1
ATOM 1178 N N . ARG A 1 148 ? -3.612 -9.144 -4.925 1.00 70.81 148 ARG A N 1
ATOM 1179 C CA . ARG A 1 148 ? -4.814 -8.420 -4.511 1.00 70.81 148 ARG A CA 1
ATOM 1180 C C . ARG A 1 148 ? -5.929 -9.393 -4.116 1.00 70.81 148 ARG A C 1
ATOM 1182 O O . ARG A 1 148 ? -6.495 -9.220 -3.047 1.00 70.81 148 ARG A O 1
ATOM 1189 N N . GLU A 1 149 ? -6.129 -10.446 -4.908 1.00 71.69 149 GLU A N 1
ATOM 1190 C CA . GLU A 1 149 ? -7.119 -11.512 -4.677 1.00 71.69 149 GLU A CA 1
ATOM 1191 C C . GLU A 1 149 ? -6.955 -12.149 -3.286 1.00 71.69 149 GLU A C 1
ATOM 1193 O O . GLU A 1 149 ? -7.867 -12.098 -2.464 1.00 71.69 149 GLU A O 1
ATOM 1198 N N . VAL A 1 150 ? -5.748 -12.624 -2.959 1.00 70.12 150 VAL A N 1
ATOM 1199 C CA . VAL A 1 150 ? -5.489 -13.299 -1.672 1.00 70.12 150 VAL A CA 1
ATOM 1200 C C . VAL A 1 150 ? -5.495 -12.331 -0.485 1.00 70.12 150 VAL A C 1
ATOM 1202 O O . VAL A 1 150 ? -5.940 -12.668 0.616 1.00 70.12 150 VAL A O 1
ATOM 1205 N N . ARG A 1 151 ? -5.042 -11.084 -0.679 1.00 69.62 151 ARG A N 1
ATOM 1206 C CA . ARG A 1 151 ? -5.146 -10.068 0.379 1.00 69.62 151 ARG A CA 1
ATOM 1207 C C . ARG A 1 151 ? -6.591 -9.698 0.664 1.00 69.62 151 ARG A C 1
ATOM 1209 O O . ARG A 1 151 ? -6.907 -9.475 1.832 1.00 69.62 151 ARG A O 1
ATOM 1216 N N . ASP A 1 152 ? -7.440 -9.614 -0.349 1.00 64.12 152 ASP A N 1
ATOM 1217 C CA . ASP A 1 152 ? -8.849 -9.297 -0.152 1.00 64.12 152 ASP A CA 1
ATOM 1218 C C . ASP A 1 152 ? -9.555 -10.423 0.618 1.00 64.12 152 ASP A C 1
ATOM 1220 O O . ASP A 1 152 ? -10.239 -10.128 1.596 1.00 64.12 152 ASP A O 1
ATOM 1224 N N . GLU A 1 153 ? -9.254 -11.694 0.333 1.00 61.38 153 GLU A N 1
ATOM 1225 C CA . GLU A 1 153 ? -9.711 -12.839 1.141 1.00 61.38 153 GLU A CA 1
ATOM 1226 C C . GLU A 1 153 ? -9.251 -12.754 2.608 1.00 61.38 153 GLU A C 1
ATOM 1228 O O . GLU A 1 153 ? -10.061 -12.876 3.534 1.00 61.38 153 GLU A O 1
ATOM 1233 N N . SER A 1 154 ? -7.973 -12.431 2.848 1.00 64.00 154 SER A N 1
ATOM 1234 C CA . SER A 1 154 ? -7.440 -12.276 4.215 1.00 64.00 154 SER A CA 1
ATOM 1235 C C . SER A 1 154 ? -8.103 -11.133 5.010 1.00 64.00 154 SER A C 1
ATOM 1237 O O . SER A 1 154 ? -8.188 -11.192 6.243 1.00 64.00 154 SER A O 1
ATOM 1239 N N . LYS A 1 155 ? -8.612 -10.090 4.330 1.00 66.75 155 LYS A N 1
ATOM 1240 C CA . LYS A 1 155 ? -9.336 -8.980 4.978 1.00 66.75 155 LYS A CA 1
ATOM 1241 C C . LYS A 1 155 ? -10.693 -9.429 5.512 1.00 66.75 155 LYS A C 1
ATOM 1243 O O . LYS A 1 155 ? -11.055 -9.018 6.616 1.00 66.75 155 LYS A O 1
ATOM 1248 N N . TYR A 1 156 ? -11.415 -10.284 4.784 1.00 68.62 156 TYR A N 1
ATOM 1249 C CA . TYR A 1 156 ? -12.722 -10.780 5.227 1.00 68.62 156 TYR A CA 1
ATOM 1250 C C . TYR A 1 156 ? -12.610 -11.607 6.510 1.00 68.62 156 TYR A C 1
ATOM 1252 O O . TYR A 1 156 ? -13.397 -11.407 7.437 1.00 68.62 156 TYR A O 1
ATOM 1260 N N . GLY A 1 157 ? -11.573 -12.443 6.628 1.00 72.50 157 GLY A N 1
ATOM 1261 C CA . GLY A 1 157 ? -11.312 -13.200 7.857 1.00 72.50 157 GLY A CA 1
ATOM 1262 C C . GLY A 1 157 ? -11.118 -12.298 9.084 1.00 72.50 157 GLY A C 1
ATOM 1263 O O . GLY A 1 157 ? -11.733 -12.516 10.130 1.00 72.50 157 GLY A O 1
ATOM 1264 N N . ARG A 1 158 ? -10.337 -11.215 8.952 1.00 76.88 158 ARG A N 1
ATOM 1265 C CA . ARG A 1 158 ? -10.154 -10.235 10.044 1.00 76.88 158 ARG A CA 1
ATOM 1266 C C . ARG A 1 158 ? -11.439 -9.495 10.395 1.00 76.88 158 ARG A C 1
ATOM 1268 O O . ARG A 1 158 ? -11.650 -9.182 11.564 1.00 76.88 158 ARG A O 1
ATOM 1275 N N . MET A 1 159 ? -12.293 -9.223 9.412 1.00 83.81 159 MET A N 1
ATOM 1276 C CA . MET A 1 159 ? -13.578 -8.567 9.647 1.00 83.81 159 MET A CA 1
ATOM 1277 C C . MET A 1 159 ? -14.506 -9.439 10.500 1.00 83.81 159 MET A C 1
ATOM 1279 O O . MET A 1 159 ? -15.162 -8.916 11.398 1.00 83.81 159 MET A O 1
ATOM 1283 N N . ILE A 1 160 ? -14.504 -10.760 10.291 1.00 86.50 160 ILE A N 1
ATOM 1284 C CA . ILE A 1 160 ? -15.269 -11.706 11.118 1.00 86.50 160 ILE A CA 1
ATOM 1285 C C . ILE A 1 160 ? -14.742 -11.713 12.556 1.00 86.50 160 ILE A C 1
ATOM 1287 O O . ILE A 1 160 ? -15.519 -11.545 13.497 1.00 86.50 160 ILE A O 1
ATOM 1291 N N . ALA A 1 161 ? -13.425 -11.844 12.739 1.00 85.88 161 ALA A N 1
ATOM 1292 C CA . ALA A 1 161 ? -12.812 -11.812 14.069 1.00 85.88 161 ALA A CA 1
ATOM 1293 C C . ALA A 1 161 ? -13.090 -10.482 14.800 1.00 85.88 161 ALA A C 1
ATOM 1295 O O . ALA A 1 161 ? -13.412 -10.468 15.990 1.00 85.88 161 ALA A O 1
ATOM 1296 N N . PHE A 1 162 ? -13.038 -9.357 14.081 1.00 89.81 162 PHE A N 1
ATOM 1297 C CA . PHE A 1 162 ? -13.403 -8.048 14.619 1.00 89.81 162 PHE A CA 1
ATOM 1298 C C . PHE A 1 162 ? -14.888 -7.977 15.003 1.00 89.81 162 PHE A C 1
ATOM 1300 O O . PHE A 1 162 ? -15.210 -7.530 16.104 1.00 89.81 162 PHE A O 1
ATOM 1307 N N . ALA A 1 163 ? -15.791 -8.474 14.152 1.00 91.81 163 ALA A N 1
ATOM 1308 C CA . ALA A 1 163 ? -17.225 -8.506 14.431 1.00 91.81 163 ALA A CA 1
ATOM 1309 C C . ALA A 1 163 ? -17.554 -9.326 15.689 1.00 91.81 163 ALA A C 1
ATOM 1311 O O . ALA A 1 163 ? -18.376 -8.907 16.502 1.00 91.81 163 ALA A O 1
ATOM 1312 N N . GLN A 1 164 ? -16.856 -10.443 15.909 1.00 93.12 164 GLN A N 1
ATOM 1313 C CA . GLN A 1 164 ? -16.977 -11.243 17.133 1.00 93.12 164 GLN A CA 1
ATOM 1314 C C . GLN A 1 164 ? -16.466 -10.504 18.383 1.00 93.12 164 GLN A C 1
ATOM 1316 O O . GLN A 1 164 ? -16.960 -10.732 19.489 1.00 93.12 164 GLN A O 1
ATOM 1321 N N . ALA A 1 165 ? -15.495 -9.600 18.231 1.00 94.81 165 ALA A N 1
ATOM 1322 C CA . ALA A 1 165 ? -14.977 -8.780 19.323 1.00 94.81 165 ALA A CA 1
ATOM 1323 C C . ALA A 1 165 ? -15.859 -7.556 19.646 1.00 94.81 165 ALA A C 1
ATOM 1325 O O . ALA A 1 165 ? -15.800 -7.057 20.776 1.00 94.81 165 ALA A O 1
ATOM 1326 N N . LEU A 1 166 ? -16.694 -7.089 18.707 1.00 95.31 166 LEU A N 1
ATOM 1327 C CA . LEU A 1 166 ? -17.513 -5.876 18.858 1.00 95.31 166 LEU A CA 1
ATOM 1328 C C . LEU A 1 166 ? -18.362 -5.831 20.139 1.00 95.31 166 LEU A C 1
ATOM 1330 O O . LEU A 1 166 ? -18.323 -4.796 20.807 1.00 95.31 166 LEU A O 1
ATOM 1334 N N . PRO A 1 167 ? -19.085 -6.895 20.551 1.00 97.06 167 PRO A N 1
ATOM 1335 C CA . PRO A 1 167 ? -19.883 -6.847 21.778 1.00 97.06 167 PRO A CA 1
ATOM 1336 C C . PRO A 1 167 ? -19.040 -6.536 23.020 1.00 97.06 167 PRO A C 1
ATOM 1338 O O . PRO A 1 167 ? -19.441 -5.746 23.872 1.00 97.06 167 PRO A O 1
ATOM 1341 N N . ARG A 1 168 ? -17.828 -7.102 23.098 1.00 97.50 168 ARG A N 1
ATOM 1342 C CA . ARG A 1 168 ? -16.902 -6.872 24.217 1.00 97.50 168 ARG A CA 1
ATOM 1343 C C . ARG A 1 168 ? -16.333 -5.458 24.203 1.00 97.50 168 ARG A C 1
ATOM 1345 O O . ARG A 1 168 ? -16.190 -4.861 25.267 1.00 97.50 168 ARG A O 1
ATOM 1352 N N . ILE A 1 169 ? -16.018 -4.934 23.017 1.00 95.88 169 ILE A N 1
ATOM 1353 C CA . ILE A 1 169 ? -15.553 -3.552 22.847 1.00 95.88 169 ILE A CA 1
ATOM 1354 C C . ILE A 1 169 ? -16.648 -2.587 23.313 1.00 95.88 169 ILE A C 1
ATOM 1356 O O . ILE A 1 169 ? -16.383 -1.754 24.173 1.00 95.88 169 ILE A O 1
ATOM 1360 N N . ARG A 1 170 ? -17.887 -2.759 22.834 1.00 96.88 170 ARG A N 1
ATOM 1361 C CA . ARG A 1 170 ? -19.031 -1.906 23.197 1.00 96.88 170 ARG A CA 1
ATOM 1362 C C . ARG A 1 170 ? -19.319 -1.915 24.694 1.00 96.88 170 ARG A C 1
ATOM 1364 O O . ARG A 1 170 ? -19.411 -0.845 25.288 1.00 96.88 170 ARG A O 1
ATOM 1371 N N . ALA A 1 171 ? -19.364 -3.098 25.311 1.00 97.56 171 ALA A N 1
ATOM 1372 C CA . ALA A 1 171 ? -19.577 -3.222 26.752 1.00 97.56 171 ALA A CA 1
ATOM 1373 C C . ALA A 1 171 ? -18.498 -2.479 27.557 1.00 97.56 171 ALA A C 1
ATOM 1375 O O . ALA A 1 171 ? -18.803 -1.782 28.524 1.00 97.56 171 ALA A O 1
ATOM 1376 N N . ARG A 1 172 ? -17.229 -2.582 27.141 1.00 97.69 172 ARG A N 1
ATOM 1377 C CA . ARG A 1 172 ? -16.131 -1.870 27.801 1.00 97.69 172 ARG A CA 1
ATOM 1378 C C . ARG A 1 172 ? -16.219 -0.356 27.598 1.00 97.69 172 ARG A C 1
ATOM 1380 O O . ARG A 1 172 ? -16.036 0.392 28.552 1.00 97.69 172 ARG A O 1
ATOM 1387 N N . THR A 1 173 ? -16.515 0.090 26.380 1.00 97.75 173 THR A N 1
ATOM 1388 C CA . THR A 1 173 ? -16.706 1.510 26.063 1.00 97.75 173 THR A CA 1
ATOM 1389 C C . THR A 1 173 ? -17.827 2.120 26.905 1.00 97.75 173 THR A C 1
ATOM 1391 O O . THR A 1 173 ? -17.660 3.217 27.424 1.00 97.75 173 THR A O 1
ATOM 1394 N N . GLU A 1 174 ? -18.945 1.418 27.091 1.00 97.62 174 GLU A N 1
ATOM 1395 C CA . GLU A 1 174 ? -20.057 1.888 27.930 1.00 97.62 174 GLU A CA 1
ATOM 1396 C C . GLU A 1 174 ? -19.673 1.996 29.409 1.00 97.62 174 GLU A C 1
ATOM 1398 O O . GLU A 1 174 ? -19.958 3.015 30.036 1.00 97.62 174 GLU A O 1
ATOM 1403 N N . GLN A 1 175 ? -18.956 1.002 29.943 1.00 98.06 175 GLN A N 1
ATOM 1404 C CA . GLN A 1 175 ? -18.430 1.048 31.312 1.00 98.06 175 GLN A CA 1
ATOM 1405 C C . GLN A 1 175 ? -17.489 2.238 31.532 1.00 98.06 175 GLN A C 1
ATOM 1407 O O . GLN A 1 175 ? -17.628 2.965 32.514 1.00 98.06 175 GLN A O 1
ATOM 1412 N N . ASP A 1 176 ? -16.548 2.460 30.613 1.00 98.31 176 ASP A N 1
ATOM 1413 C CA . ASP A 1 176 ? -15.564 3.537 30.736 1.00 98.31 176 ASP A CA 1
ATOM 1414 C C . ASP A 1 176 ? -16.207 4.931 30.544 1.00 98.31 176 ASP A C 1
ATOM 1416 O O . ASP A 1 176 ? -15.782 5.898 31.180 1.00 98.31 176 ASP A O 1
ATOM 1420 N N . LEU A 1 177 ? -17.263 5.050 29.724 1.00 98.00 177 LEU A N 1
ATOM 1421 C CA . LEU A 1 177 ? -18.027 6.296 29.554 1.00 98.00 177 LEU A CA 1
ATOM 1422 C C . LEU A 1 177 ? -18.804 6.703 30.815 1.00 98.00 177 LEU A C 1
ATOM 1424 O O . LEU A 1 177 ? -18.976 7.899 31.061 1.00 98.00 177 LEU A O 1
ATOM 1428 N N . ALA A 1 178 ? -19.238 5.732 31.622 1.00 97.75 178 ALA A N 1
ATOM 1429 C CA . ALA A 1 178 ? -19.988 5.970 32.855 1.00 97.75 178 ALA A CA 1
ATOM 1430 C C . ALA A 1 178 ? -19.120 6.476 34.028 1.00 97.75 178 ALA A C 1
ATOM 1432 O O . ALA A 1 178 ? -19.660 6.875 35.059 1.00 97.75 178 ALA A O 1
ATOM 1433 N N . LEU A 1 179 ? -17.787 6.483 33.897 1.00 97.94 179 LEU A N 1
ATOM 1434 C CA . LEU A 1 179 ? -16.887 6.933 34.964 1.00 97.94 179 LEU A CA 1
ATOM 1435 C C . LEU A 1 179 ? -17.098 8.424 35.307 1.00 97.94 179 LEU A C 1
ATOM 1437 O O . LEU A 1 179 ? -17.298 9.241 34.401 1.00 97.94 179 LEU A O 1
ATOM 1441 N N . PRO A 1 180 ? -17.009 8.822 36.590 1.00 96.94 180 PRO A N 1
ATOM 1442 C CA . PRO A 1 180 ? -17.064 10.228 36.980 1.00 96.94 180 PRO A CA 1
ATOM 1443 C C . PRO A 1 180 ? -15.816 10.989 36.506 1.00 96.94 180 PRO A C 1
ATOM 1445 O O . PRO A 1 180 ? -14.733 10.419 36.369 1.00 96.94 180 PRO A O 1
ATOM 1448 N N . GLY A 1 181 ? -15.963 12.294 36.261 1.00 95.88 181 GLY A N 1
ATOM 1449 C CA . GLY A 1 181 ? -14.874 13.151 35.779 1.00 95.88 181 GLY A CA 1
ATOM 1450 C C . GLY A 1 181 ? -14.427 12.829 34.346 1.00 95.88 181 GLY A C 1
ATOM 1451 O O . GLY A 1 181 ? -15.235 12.391 33.520 1.00 95.88 181 GLY A O 1
ATOM 1452 N N . LEU A 1 182 ? -13.140 13.069 34.060 1.00 96.81 182 LEU A N 1
ATOM 145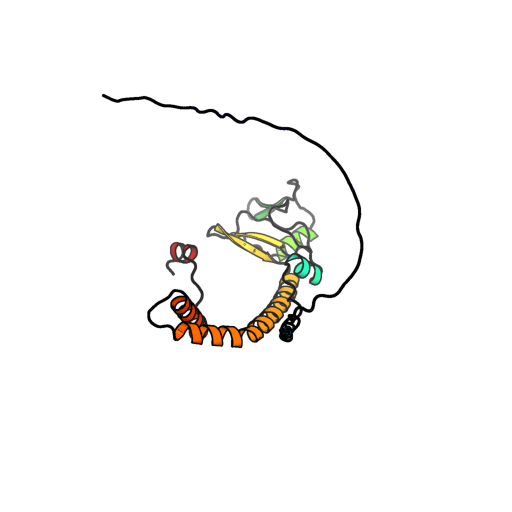3 C CA . LEU A 1 182 ? -12.489 12.841 32.758 1.00 96.81 182 LEU A CA 1
ATOM 1454 C C . LEU A 1 182 ? -11.212 11.982 32.875 1.00 96.81 182 LEU A C 1
ATOM 1456 O O . LEU A 1 182 ? -10.133 12.402 32.454 1.00 96.81 182 LEU A O 1
ATOM 1460 N N . PRO A 1 183 ? -11.284 10.771 33.453 1.00 97.69 183 PRO A N 1
ATOM 1461 C CA . PRO A 1 183 ? -10.124 9.897 33.514 1.00 97.69 183 PRO A CA 1
ATOM 1462 C C . PRO A 1 183 ? -9.759 9.390 32.109 1.00 97.69 183 PRO A C 1
ATOM 1464 O O . PRO A 1 183 ? -10.617 9.254 31.233 1.00 97.69 183 PRO A O 1
ATOM 1467 N N . ARG A 1 184 ? -8.483 9.041 31.897 1.00 97.38 184 ARG A N 1
ATOM 1468 C CA . ARG A 1 184 ? -7.969 8.550 30.603 1.00 97.38 184 ARG A CA 1
ATOM 1469 C C . ARG A 1 184 ? -8.845 7.466 29.938 1.00 97.38 184 ARG A C 1
ATOM 1471 O O . ARG A 1 184 ? -9.076 7.591 28.737 1.00 97.38 184 ARG A O 1
ATOM 1478 N N . PRO A 1 185 ? -9.369 6.440 30.645 1.00 97.81 185 PRO A N 1
ATOM 1479 C CA . PRO A 1 185 ? -10.253 5.441 30.038 1.00 97.81 185 PRO A CA 1
ATOM 1480 C C . PRO A 1 185 ? -11.521 6.042 29.425 1.00 97.81 185 PRO A C 1
ATOM 1482 O O . PRO A 1 185 ? -11.899 5.656 28.324 1.00 97.81 185 PRO A O 1
ATOM 1485 N N . LYS A 1 186 ? -12.127 7.040 30.079 1.00 98.25 186 LYS A N 1
ATOM 1486 C CA . LYS A 1 186 ? -13.318 7.727 29.573 1.00 98.25 186 LYS A CA 1
ATOM 1487 C C . LYS A 1 186 ? -13.018 8.517 28.306 1.00 98.25 186 LYS A C 1
ATOM 1489 O O . LYS A 1 186 ? -13.770 8.426 27.346 1.00 98.25 186 LYS A O 1
ATOM 1494 N N . VAL A 1 187 ? -11.886 9.224 28.267 1.00 97.38 187 VAL A N 1
ATOM 1495 C CA . VAL A 1 187 ? -11.438 9.944 27.060 1.00 97.38 187 VAL A CA 1
ATOM 1496 C C . VAL A 1 187 ? -11.237 8.974 25.890 1.00 97.38 187 VAL A C 1
ATOM 1498 O O . VAL A 1 187 ? -11.735 9.220 24.793 1.00 97.38 187 VAL A O 1
ATOM 1501 N N . LEU A 1 188 ? -10.572 7.837 26.122 1.00 97.06 188 LEU A N 1
ATOM 1502 C CA . LEU A 1 188 ? -10.386 6.802 25.099 1.00 97.06 188 LEU A CA 1
ATOM 1503 C C . LEU A 1 188 ? -11.720 6.204 24.635 1.00 97.06 188 LEU A C 1
ATOM 1505 O O . LEU A 1 188 ? -11.927 6.030 23.437 1.00 97.06 188 LEU A O 1
ATOM 1509 N N . ALA A 1 189 ? -12.635 5.923 25.562 1.00 97.31 189 ALA A N 1
ATOM 1510 C CA . ALA A 1 189 ? -13.961 5.411 25.246 1.00 97.31 189 ALA A CA 1
ATOM 1511 C C . ALA A 1 189 ? -14.778 6.409 24.408 1.00 97.31 189 ALA A C 1
ATOM 1513 O O . ALA A 1 189 ? -15.434 6.002 23.449 1.00 97.31 189 ALA A O 1
ATOM 1514 N N . THR A 1 190 ? -14.670 7.711 24.693 1.00 96.31 190 THR A N 1
ATOM 1515 C CA . THR A 1 190 ? -15.252 8.774 23.862 1.00 96.31 190 THR A CA 1
ATOM 1516 C C . THR A 1 190 ? -14.672 8.760 22.451 1.00 96.31 190 THR A C 1
ATOM 1518 O O . THR A 1 190 ? -15.437 8.781 21.491 1.00 96.31 190 THR A O 1
ATOM 1521 N N . ILE A 1 191 ? -13.346 8.657 22.298 1.00 95.50 191 ILE A N 1
ATOM 1522 C CA . ILE A 1 191 ? -12.703 8.568 20.975 1.00 95.50 191 ILE A CA 1
ATOM 1523 C C . ILE A 1 191 ? -13.207 7.337 20.214 1.00 95.50 191 ILE A C 1
ATOM 1525 O O . ILE A 1 191 ? -13.620 7.458 19.064 1.00 95.50 191 ILE A O 1
ATOM 1529 N N . VAL A 1 192 ? -13.240 6.163 20.851 1.00 95.62 192 VAL A N 1
ATOM 1530 C CA . VAL A 1 192 ? -13.756 4.929 20.232 1.00 95.62 192 VAL A CA 1
ATOM 1531 C C . VAL A 1 192 ? -15.218 5.092 19.804 1.00 95.62 192 VAL A C 1
ATOM 1533 O O . VAL A 1 192 ? -15.575 4.701 18.693 1.00 95.62 192 VAL A O 1
ATOM 1536 N N . ARG A 1 193 ? -16.062 5.713 20.640 1.00 95.31 193 ARG A N 1
ATOM 1537 C CA . ARG A 1 193 ? -17.469 5.981 20.309 1.00 95.31 193 ARG A CA 1
ATOM 1538 C C . ARG A 1 193 ? -17.611 6.953 19.138 1.00 95.31 193 ARG A C 1
ATOM 1540 O O . ARG A 1 193 ? -18.487 6.748 18.301 1.00 95.31 193 ARG A O 1
ATOM 1547 N N . LEU A 1 194 ? -16.768 7.982 19.065 1.00 95.06 194 LEU A N 1
ATOM 1548 C CA . LEU A 1 194 ? -16.740 8.906 17.931 1.00 95.06 194 LEU A CA 1
ATOM 1549 C C . LEU A 1 194 ? -16.370 8.163 16.649 1.00 95.06 194 LEU A C 1
ATOM 1551 O O . LEU A 1 194 ? -17.126 8.239 15.689 1.00 95.06 194 LEU A O 1
ATOM 1555 N N . LEU A 1 195 ? -15.296 7.369 16.661 1.00 94.69 195 LEU A N 1
ATOM 1556 C CA . LEU A 1 195 ? -14.899 6.548 15.512 1.00 94.69 195 LEU A CA 1
ATOM 1557 C C . LEU A 1 195 ? -16.032 5.616 15.047 1.00 94.69 195 LEU A C 1
ATOM 1559 O O . LEU A 1 195 ? -16.272 5.504 13.848 1.00 94.69 195 LEU A O 1
ATOM 1563 N N . GLU A 1 196 ? -16.761 4.990 15.979 1.00 92.88 196 GLU A N 1
ATOM 1564 C CA . GLU A 1 196 ? -17.908 4.126 15.657 1.00 92.88 196 GLU A CA 1
ATOM 1565 C C . GLU A 1 196 ? -19.077 4.903 15.026 1.00 92.88 196 GLU A C 1
ATOM 1567 O O . GLU A 1 196 ? -19.711 4.408 14.096 1.00 92.88 196 GLU A O 1
ATOM 1572 N N . LYS A 1 197 ? -19.391 6.100 15.536 1.00 93.62 197 LYS A N 1
ATOM 1573 C CA . LYS A 1 197 ? -20.584 6.862 15.131 1.00 93.62 197 LYS A CA 1
ATOM 1574 C C . LYS A 1 197 ? -20.377 7.718 13.891 1.00 93.62 197 LYS A C 1
ATOM 1576 O O . LYS A 1 197 ? -21.319 7.895 13.126 1.00 93.62 197 LYS A O 1
ATOM 1581 N N . THR A 1 198 ? -19.184 8.272 13.715 1.00 93.00 198 THR A N 1
ATOM 1582 C CA . THR A 1 198 ? -18.899 9.236 12.645 1.00 93.00 198 THR A CA 1
ATOM 1583 C C . THR A 1 198 ? -18.082 8.631 11.511 1.00 93.00 198 THR A C 1
ATOM 1585 O O . THR A 1 198 ? -17.988 9.242 10.450 1.00 93.00 198 THR A O 1
ATOM 1588 N N . LEU A 1 199 ? -17.488 7.446 11.715 1.00 89.38 199 LEU A N 1
ATOM 1589 C CA . LEU A 1 199 ? -16.605 6.773 10.753 1.00 89.38 199 LEU A CA 1
ATOM 1590 C C . LEU A 1 199 ? -15.406 7.635 10.322 1.00 89.38 199 LEU A C 1
ATOM 1592 O O . LEU A 1 199 ? -14.798 7.402 9.272 1.00 89.38 199 LEU A O 1
ATOM 1596 N N . ILE A 1 200 ? -15.052 8.635 11.135 1.00 88.38 200 ILE A N 1
ATOM 1597 C CA . ILE A 1 200 ? -13.890 9.484 10.890 1.00 88.38 200 ILE A CA 1
ATOM 1598 C C . ILE A 1 200 ? -12.611 8.654 10.975 1.00 88.38 200 ILE A C 1
ATOM 1600 O O . ILE A 1 200 ? -12.500 7.691 11.736 1.00 88.38 200 ILE A O 1
ATOM 1604 N N . ARG A 1 201 ? -11.614 9.044 10.184 1.00 85.31 201 ARG A N 1
ATOM 1605 C CA . ARG A 1 201 ? -10.283 8.445 10.265 1.00 85.31 201 ARG A CA 1
ATOM 1606 C C . ARG A 1 201 ? -9.554 9.007 11.476 1.00 85.31 201 ARG A C 1
ATOM 1608 O O . ARG A 1 201 ? -9.666 10.191 11.779 1.00 85.31 201 ARG A O 1
ATOM 1615 N N . VAL A 1 202 ? -8.750 8.168 12.117 1.00 83.88 202 VAL A N 1
ATOM 1616 C CA . VAL A 1 202 ? -7.732 8.661 13.045 1.00 83.88 202 VAL A CA 1
ATOM 1617 C C . VAL A 1 202 ? -6.706 9.431 12.213 1.00 83.88 202 VAL A C 1
ATOM 1619 O O . VAL A 1 202 ? -6.107 8.869 11.295 1.00 83.88 202 VAL A O 1
ATOM 1622 N N . GLY A 1 203 ? -6.570 10.729 12.484 1.00 74.00 203 GLY A N 1
ATOM 1623 C CA . GLY A 1 203 ? -5.601 11.588 11.809 1.00 74.00 203 GLY A CA 1
ATOM 1624 C C . GLY A 1 203 ? -4.162 11.178 12.124 1.00 74.00 203 GLY A C 1
ATOM 1625 O O . GLY A 1 203 ? -3.884 10.563 13.152 1.00 74.00 203 GLY A O 1
ATOM 1626 N N . ASN A 1 204 ? -3.242 11.533 11.232 1.00 73.81 204 ASN A N 1
ATOM 1627 C CA . ASN A 1 204 ? -1.805 11.427 11.463 1.00 73.81 204 ASN A CA 1
ATOM 1628 C C . ASN A 1 204 ? -1.220 12.845 11.431 1.00 73.81 204 ASN A C 1
ATOM 1630 O O . ASN A 1 204 ? -1.330 13.526 10.411 1.00 73.81 204 ASN A O 1
ATOM 1634 N N . GLU A 1 205 ? -0.597 13.277 12.530 1.00 66.00 205 GLU A N 1
ATOM 1635 C CA . GLU A 1 205 ? -0.005 14.615 12.687 1.00 66.00 205 GLU A CA 1
ATOM 1636 C C . GLU A 1 205 ? 1.045 14.951 11.617 1.00 66.00 205 GLU A C 1
ATOM 1638 O O . GLU A 1 205 ? 1.218 16.114 11.246 1.00 66.00 205 GLU A O 1
ATOM 1643 N N . GLU A 1 206 ? 1.755 13.944 11.102 1.00 59.19 206 GLU A N 1
ATOM 1644 C CA . GLU A 1 206 ? 2.708 14.112 10.002 1.00 59.19 206 GLU A CA 1
ATOM 1645 C C . GLU A 1 206 ? 1.986 14.410 8.678 1.00 59.19 206 GLU A C 1
ATOM 1647 O O . GLU A 1 206 ? 2.429 15.242 7.887 1.00 59.19 206 GLU A O 1
ATOM 1652 N N . TYR A 1 207 ? 0.822 13.791 8.470 1.00 58.03 207 TYR A N 1
ATOM 1653 C CA . TYR A 1 207 ? 0.006 13.975 7.271 1.00 58.03 207 TYR A CA 1
ATOM 1654 C C . TYR A 1 207 ? -0.748 15.311 7.283 1.00 58.03 207 TYR A C 1
ATOM 1656 O O . TYR A 1 207 ? -0.852 15.957 6.237 1.00 58.03 207 TYR A O 1
ATOM 1664 N N . ALA A 1 208 ? -1.213 15.738 8.462 1.00 60.47 208 ALA A N 1
ATOM 1665 C CA . ALA A 1 208 ? -1.902 17.009 8.683 1.00 60.47 208 ALA A CA 1
ATOM 1666 C C . ALA A 1 208 ? -0.998 18.216 8.375 1.00 60.47 208 ALA A C 1
ATOM 1668 O O . ALA A 1 208 ? -1.387 19.122 7.637 1.00 60.47 208 ALA A O 1
ATOM 1669 N N . ARG A 1 209 ? 0.261 18.188 8.845 1.00 63.16 209 ARG A N 1
ATOM 1670 C CA . ARG A 1 209 ? 1.246 19.256 8.583 1.00 63.16 209 ARG A CA 1
ATOM 1671 C C . ARG A 1 209 ? 1.596 19.418 7.105 1.00 63.16 209 ARG A C 1
ATOM 1673 O O . ARG A 1 209 ? 1.819 20.537 6.661 1.00 63.16 209 ARG A O 1
ATOM 1680 N N . GLN A 1 210 ? 1.654 18.321 6.351 1.00 58.78 210 GLN A N 1
ATOM 1681 C CA . GLN A 1 210 ? 2.063 18.343 4.942 1.00 58.78 210 GLN A CA 1
ATOM 1682 C C . GLN A 1 210 ? 0.914 18.648 3.969 1.00 58.78 210 GLN A C 1
ATOM 1684 O O . GLN A 1 210 ? 1.180 19.011 2.827 1.00 58.78 210 GLN A O 1
ATOM 1689 N N . ASN A 1 211 ? -0.348 18.476 4.383 1.00 62.62 211 ASN A N 1
ATOM 1690 C CA . ASN A 1 211 ? -1.508 18.596 3.488 1.00 62.62 211 ASN A CA 1
ATOM 1691 C C . ASN A 1 211 ? -2.596 19.565 3.992 1.00 62.62 211 ASN A C 1
ATOM 1693 O O . ASN A 1 211 ? -3.668 19.605 3.394 1.00 62.62 211 ASN A O 1
ATOM 1697 N N . HIS A 1 212 ? -2.339 20.337 5.057 1.00 53.81 212 HIS A N 1
ATOM 1698 C CA . HIS A 1 212 ? -3.288 21.296 5.653 1.00 53.81 212 HIS A CA 1
ATOM 1699 C C . HIS A 1 212 ? -4.685 20.698 5.906 1.00 53.81 212 HIS A C 1
ATOM 1701 O O . HIS A 1 212 ? -5.699 21.318 5.591 1.00 53.81 212 HIS A O 1
ATOM 1707 N N . SER A 1 213 ? -4.732 19.459 6.400 1.00 53.34 213 SER A N 1
ATOM 1708 C CA . SER A 1 213 ? -5.966 18.697 6.645 1.00 53.34 213 SER A CA 1
ATOM 1709 C C . SER A 1 213 ? -6.079 18.278 8.100 1.00 53.34 213 SER A C 1
ATOM 1711 O O . SER A 1 213 ? -5.024 17.921 8.670 1.00 53.34 213 SER A O 1
#

Foldseek 3Di:
DDDDDDDDDDDDDDDYDDDDDDDDDDDDDDDDDDDDDDDDDPPPDPDDPPQDPQQPPDLQVLLVVLVAGEDDQPDWFWDWDDDVPGTWIAGSVRHTDDDPVVVVLVVVLVDDPQWAPKGAHPDLRYQWGIWTAHPVRDIDTGGDPSSVVSVVVSVVSVVVSVVVCVVVLVVQLVVQCPDPDDDPSNVVSVVVVCCVPVVDDDDDPVCCVVPVD

Secondary structure (DSSP, 8-state):
------------------------------------PPPPP---PPPPPPPPPPP---HHHHHHHTT-B---TTS--EEEEEETTEEEEE-TTSPBP--HHHHHHHHHT---TT-EEEEE-SSTTBSEEEEEE-TTS-EEEEE-HHHHHHHHHHHHHHHHHHHHHHHHHHHHHHHHHTSSS--HHHHHHHHHHHHHHH-PPPP-HHHHHHHT-